Protein AF-A0A9N9FZB1-F1 (afdb_monomer)

Structure (mmCIF, N/CA/C/O backbone):
data_AF-A0A9N9FZB1-F1
#
_entry.id   AF-A0A9N9FZB1-F1
#
loop_
_atom_site.group_PDB
_atom_site.id
_atom_site.type_symbol
_atom_site.label_atom_id
_atom_site.label_alt_id
_atom_site.label_comp_id
_atom_site.label_asym_id
_atom_site.label_entity_id
_atom_site.label_seq_id
_atom_site.pdbx_PDB_ins_code
_atom_site.Cartn_x
_atom_site.Cartn_y
_atom_site.Cartn_z
_atom_site.occupancy
_atom_site.B_iso_or_equiv
_atom_site.auth_seq_id
_atom_site.auth_comp_id
_atom_site.auth_asym_id
_atom_site.auth_atom_id
_atom_site.pdbx_PDB_model_num
ATOM 1 N N . MET A 1 1 ? 37.877 10.987 -3.395 1.00 32.28 1 MET A N 1
ATOM 2 C CA . MET A 1 1 ? 37.506 11.600 -2.101 1.00 32.28 1 MET A CA 1
ATOM 3 C C . MET A 1 1 ? 36.265 12.453 -2.316 1.00 32.28 1 MET A C 1
ATOM 5 O O . MET A 1 1 ? 36.362 13.413 -3.063 1.00 32.28 1 MET A O 1
ATOM 9 N N . ASN A 1 2 ? 35.117 12.013 -1.787 1.00 21.70 2 ASN A N 1
ATOM 10 C CA . ASN A 1 2 ? 33.911 12.788 -1.437 1.00 21.70 2 ASN A CA 1
ATOM 11 C C . ASN A 1 2 ? 32.789 11.787 -1.100 1.00 21.70 2 ASN A C 1
ATOM 13 O O . ASN A 1 2 ? 32.041 11.345 -1.967 1.00 21.70 2 ASN A O 1
ATOM 17 N N . LEU A 1 3 ? 32.728 11.385 0.176 1.00 25.75 3 LEU A N 1
ATOM 18 C CA . LEU A 1 3 ? 31.585 10.688 0.768 1.00 25.75 3 LEU A CA 1
ATOM 19 C C . LEU A 1 3 ? 30.484 11.723 1.036 1.00 25.75 3 LEU A C 1
ATOM 21 O O . LEU A 1 3 ? 30.535 12.431 2.039 1.00 25.75 3 LEU A O 1
ATOM 25 N N . ALA A 1 4 ? 29.491 11.814 0.155 1.00 25.33 4 ALA A N 1
ATOM 26 C CA . ALA A 1 4 ? 28.290 12.615 0.396 1.00 25.33 4 ALA A CA 1
ATOM 27 C C . ALA A 1 4 ? 27.086 12.072 -0.394 1.00 25.33 4 ALA A C 1
ATOM 29 O O . ALA A 1 4 ? 26.571 12.737 -1.282 1.00 25.33 4 ALA A O 1
ATOM 30 N N . CYS A 1 5 ? 26.649 10.843 -0.099 1.00 23.61 5 CYS A N 1
ATOM 31 C CA . CYS A 1 5 ? 25.289 10.374 -0.415 1.00 23.61 5 CYS A CA 1
ATOM 32 C C . CYS A 1 5 ? 25.000 9.031 0.276 1.00 23.61 5 CYS A C 1
ATOM 34 O O . CYS A 1 5 ? 24.971 7.983 -0.351 1.00 23.61 5 CYS A O 1
ATOM 36 N N . SER A 1 6 ? 24.866 9.044 1.603 1.00 24.34 6 SER A N 1
ATOM 37 C CA . SER A 1 6 ? 24.341 7.903 2.374 1.00 24.34 6 SER A CA 1
ATOM 38 C C . SER A 1 6 ? 23.985 8.353 3.795 1.00 24.34 6 SER A C 1
ATOM 40 O O . SER A 1 6 ? 24.555 7.879 4.777 1.00 24.34 6 SER A O 1
ATOM 42 N N . LYS A 1 7 ? 23.091 9.341 3.928 1.00 23.88 7 LYS A N 1
ATOM 43 C CA . LYS A 1 7 ? 22.635 9.834 5.243 1.00 23.88 7 LYS A CA 1
ATOM 44 C C . LYS A 1 7 ? 21.112 9.880 5.424 1.00 23.88 7 LYS A C 1
ATOM 46 O O . LYS A 1 7 ? 20.648 10.514 6.362 1.00 23.88 7 LYS A O 1
ATOM 51 N N . SER A 1 8 ? 20.335 9.149 4.619 1.00 27.19 8 SER A N 1
ATOM 52 C CA . SER A 1 8 ? 18.862 9.246 4.679 1.00 27.19 8 SER A CA 1
ATOM 53 C C . SER A 1 8 ? 18.099 7.940 4.928 1.00 27.19 8 SER A C 1
ATOM 55 O O . SER A 1 8 ? 16.879 7.964 4.874 1.00 27.19 8 SER A O 1
ATOM 57 N N . ILE A 1 9 ? 18.758 6.825 5.270 1.00 28.48 9 ILE A N 1
ATOM 58 C CA . ILE A 1 9 ? 18.050 5.556 5.574 1.00 28.48 9 ILE A CA 1
ATOM 59 C C . ILE A 1 9 ? 18.151 5.147 7.057 1.00 28.48 9 ILE A C 1
ATOM 61 O O . ILE A 1 9 ? 17.316 4.398 7.557 1.00 28.48 9 ILE A O 1
ATOM 65 N N . SER A 1 10 ? 19.070 5.721 7.839 1.00 25.45 10 SER A N 1
ATOM 66 C CA . SER A 1 10 ? 19.197 5.346 9.256 1.00 25.45 10 SER A CA 1
ATOM 67 C C . SER A 1 10 ? 18.158 5.981 10.183 1.00 25.45 10 SER A C 1
ATOM 69 O O . SER A 1 10 ? 17.950 5.450 11.260 1.00 25.45 10 SER A O 1
ATOM 71 N N . ILE A 1 11 ? 17.453 7.055 9.812 1.00 27.78 11 ILE A N 1
ATOM 72 C CA . ILE A 1 11 ? 16.552 7.741 10.763 1.00 27.78 11 ILE A CA 1
ATOM 73 C C . ILE A 1 11 ? 15.204 7.014 10.927 1.00 27.78 11 ILE A C 1
ATOM 75 O O . ILE A 1 11 ? 14.666 7.004 12.027 1.00 27.78 11 ILE A O 1
ATOM 79 N N . ILE A 1 12 ? 14.695 6.320 9.902 1.00 28.44 12 ILE A N 1
ATOM 80 C CA . ILE A 1 12 ? 13.412 5.587 9.988 1.00 28.44 12 ILE A CA 1
ATOM 81 C C . ILE A 1 12 ? 13.587 4.230 10.686 1.00 28.44 12 ILE A C 1
ATOM 83 O O . ILE A 1 12 ? 12.744 3.840 11.492 1.00 28.44 12 ILE A O 1
ATOM 87 N N . VAL A 1 13 ? 14.721 3.553 10.471 1.00 28.67 13 VAL A N 1
ATOM 88 C CA . VAL A 1 13 ? 15.068 2.323 11.206 1.00 28.67 13 VAL A CA 1
ATOM 89 C C . VAL A 1 13 ? 15.440 2.641 12.655 1.00 28.67 13 VAL A C 1
ATOM 91 O O . VAL A 1 13 ? 15.098 1.867 13.537 1.00 28.67 13 VAL A O 1
ATOM 94 N N . ILE A 1 14 ? 16.051 3.799 12.931 1.00 27.23 14 ILE A N 1
ATOM 95 C CA . ILE A 1 14 ? 16.310 4.255 14.303 1.00 27.23 14 ILE A CA 1
ATOM 96 C C . ILE A 1 14 ? 15.016 4.735 14.983 1.00 27.23 14 ILE A C 1
ATOM 98 O O . ILE A 1 14 ? 14.841 4.457 16.157 1.00 27.23 14 ILE A O 1
ATOM 102 N N . LEU A 1 15 ? 14.052 5.347 14.285 1.00 27.59 15 LEU A N 1
ATOM 103 C CA . LEU A 1 15 ? 12.742 5.672 14.876 1.00 27.59 15 LEU A CA 1
ATOM 104 C C . LEU A 1 15 ? 11.924 4.413 15.192 1.00 27.59 15 LEU A C 1
ATOM 106 O O . LEU A 1 15 ? 11.373 4.323 16.282 1.00 27.59 15 LEU A O 1
ATOM 110 N N . LEU A 1 16 ? 11.907 3.405 14.316 1.00 30.77 16 LEU A N 1
ATOM 111 C CA . LEU A 1 16 ? 11.259 2.122 14.614 1.00 30.77 16 LEU A CA 1
ATOM 112 C C . LEU A 1 16 ? 12.030 1.326 15.680 1.00 30.77 16 LEU A C 1
ATOM 114 O O . LEU A 1 16 ? 11.407 0.793 16.583 1.00 30.77 16 LEU A O 1
ATOM 118 N N . ALA A 1 17 ? 13.364 1.303 15.670 1.00 28.12 17 ALA A N 1
ATOM 119 C CA . ALA A 1 17 ? 14.162 0.591 16.675 1.00 28.12 17 ALA A CA 1
ATOM 120 C C . ALA A 1 17 ? 14.335 1.346 18.006 1.00 28.12 17 ALA A C 1
ATOM 122 O O . ALA A 1 17 ? 14.806 0.745 18.963 1.00 28.12 17 ALA A O 1
ATOM 123 N N . ILE A 1 18 ? 13.959 2.626 18.098 1.00 29.94 18 ILE A N 1
ATOM 124 C CA . ILE A 1 18 ? 13.867 3.374 19.363 1.00 29.94 18 ILE A CA 1
ATOM 125 C C . ILE A 1 18 ? 12.429 3.344 19.898 1.00 29.94 18 ILE A C 1
ATOM 127 O O . ILE A 1 18 ? 12.248 3.205 21.101 1.00 29.94 18 ILE A O 1
ATOM 131 N N . ILE A 1 19 ? 11.399 3.378 19.042 1.00 31.47 19 ILE A N 1
ATOM 132 C CA . ILE A 1 19 ? 9.991 3.293 19.478 1.00 31.47 19 ILE A CA 1
ATOM 133 C C . ILE A 1 19 ? 9.592 1.847 19.836 1.00 31.47 19 ILE A C 1
ATOM 135 O O . ILE A 1 19 ? 8.849 1.635 20.792 1.00 31.47 19 ILE A O 1
ATOM 139 N N . VAL A 1 20 ? 10.113 0.832 19.135 1.00 33.06 20 VAL A N 1
ATOM 140 C CA . VAL A 1 20 ? 9.758 -0.580 19.381 1.00 33.06 20 VAL A CA 1
ATOM 141 C C . VAL A 1 20 ? 10.288 -1.116 20.725 1.00 33.06 20 VAL A C 1
ATOM 143 O O . VAL A 1 20 ? 9.569 -1.891 21.347 1.00 33.06 20 VAL A O 1
ATOM 146 N N . PRO A 1 21 ? 11.448 -0.695 21.270 1.00 28.61 21 PRO A N 1
ATOM 147 C CA . PRO A 1 21 ? 11.829 -1.071 22.634 1.00 28.61 21 PRO A CA 1
ATOM 148 C C . PRO A 1 21 ? 11.270 -0.141 23.720 1.00 28.61 21 PRO A C 1
ATOM 150 O O . PRO A 1 21 ? 11.151 -0.579 24.858 1.00 28.61 21 PRO A O 1
ATOM 153 N N . LEU A 1 22 ? 10.905 1.113 23.406 1.00 27.92 22 LEU A N 1
ATOM 154 C CA . LEU A 1 22 ? 10.446 2.089 24.412 1.00 27.92 22 LEU A CA 1
ATOM 155 C C . LEU A 1 22 ? 8.936 2.074 24.692 1.00 27.92 22 LEU A C 1
ATOM 157 O O . LEU A 1 22 ? 8.471 2.846 25.521 1.00 27.92 22 LEU A O 1
ATOM 161 N N . SER A 1 23 ? 8.140 1.223 24.040 1.00 35.34 23 SER A N 1
ATOM 162 C CA . SER A 1 23 ? 6.683 1.195 24.284 1.00 35.34 23 SER A CA 1
ATOM 163 C C . SER A 1 23 ? 6.114 -0.177 24.636 1.00 35.34 23 SER A C 1
ATOM 165 O O . SER A 1 23 ? 4.951 -0.262 25.015 1.00 35.34 23 SER A O 1
ATOM 167 N N . TYR A 1 24 ? 6.911 -1.247 24.585 1.00 36.34 24 TYR A N 1
ATOM 168 C CA . TYR A 1 24 ? 6.429 -2.589 24.938 1.00 36.34 24 TYR A CA 1
ATOM 169 C C . TYR A 1 24 ? 6.580 -2.935 26.427 1.00 36.34 24 TYR A C 1
ATOM 171 O O . TYR A 1 24 ? 5.850 -3.795 26.911 1.00 36.34 24 TYR A O 1
ATOM 179 N N . SER A 1 25 ? 7.453 -2.251 27.176 1.00 33.56 25 SER A N 1
ATOM 180 C CA . SER A 1 25 ? 7.547 -2.410 28.639 1.00 33.56 25 SER A CA 1
ATOM 181 C C . SER A 1 25 ? 6.732 -1.380 29.433 1.00 33.56 25 SER A C 1
ATOM 183 O O . SER A 1 25 ? 6.501 -1.592 30.619 1.00 33.56 25 SER A O 1
ATOM 185 N N . GLU A 1 26 ? 6.280 -0.289 28.800 1.00 35.41 26 GLU A N 1
ATOM 186 C CA . GLU A 1 26 ? 5.540 0.805 29.460 1.00 35.41 26 GLU A CA 1
ATOM 187 C C . GLU A 1 26 ? 4.076 0.954 29.021 1.00 35.41 26 GLU A C 1
ATOM 189 O O . GLU A 1 26 ? 3.344 1.745 29.613 1.00 35.41 26 GLU A O 1
ATOM 194 N N . PHE A 1 27 ? 3.595 0.148 28.070 1.00 37.72 27 PHE A N 1
ATOM 195 C CA . PHE A 1 27 ? 2.165 -0.139 27.954 1.00 37.72 27 PHE A CA 1
ATOM 196 C C . PHE A 1 27 ? 1.864 -1.468 28.655 1.00 37.72 27 PHE A C 1
ATOM 198 O O . PHE A 1 27 ? 1.669 -2.482 27.980 1.00 37.72 27 PHE A O 1
ATOM 205 N N . PRO A 1 28 ? 1.755 -1.515 29.999 1.00 34.31 28 PRO A N 1
ATOM 206 C CA . PRO A 1 28 ? 0.905 -2.522 30.584 1.00 34.31 28 PRO A CA 1
ATOM 207 C C . PRO A 1 28 ? -0.499 -2.172 30.092 1.00 34.31 28 PRO A C 1
ATOM 209 O O . PRO A 1 28 ? -1.180 -1.297 30.632 1.00 34.31 28 PRO A O 1
ATOM 212 N N . LEU A 1 29 ? -0.926 -2.854 29.030 1.00 37.97 29 LEU A N 1
ATOM 213 C CA . LEU A 1 29 ? -2.308 -2.957 28.572 1.00 37.97 29 LEU A CA 1
ATOM 214 C C . LEU A 1 29 ? -3.111 -3.742 29.627 1.00 37.97 29 LEU A C 1
ATOM 216 O O . LEU A 1 29 ? -3.854 -4.659 29.319 1.00 37.97 29 LEU A O 1
ATOM 220 N N . ALA A 1 30 ? -2.952 -3.389 30.904 1.00 36.09 30 ALA A N 1
ATOM 221 C CA . ALA A 1 30 ? -3.785 -3.833 31.999 1.00 36.09 30 ALA A CA 1
ATOM 222 C C . ALA A 1 30 ? -5.094 -3.040 31.909 1.00 36.09 30 ALA A C 1
ATOM 224 O O . ALA A 1 30 ? -5.395 -2.184 32.744 1.00 36.09 30 ALA A O 1
ATOM 225 N N . ILE A 1 31 ? -5.848 -3.277 30.829 1.00 38.53 31 ILE A N 1
ATOM 226 C CA . ILE A 1 31 ? -7.293 -3.131 30.903 1.00 38.53 31 ILE A CA 1
ATOM 227 C C . ILE A 1 31 ? -7.711 -4.259 31.830 1.00 38.53 31 ILE A C 1
ATOM 229 O O . ILE A 1 31 ? -7.393 -5.417 31.565 1.00 38.53 31 ILE A O 1
ATOM 233 N N . PRO A 1 32 ? -8.325 -3.939 32.959 1.00 40.56 32 PRO A N 1
ATOM 234 C CA . PRO A 1 32 ? -8.479 -4.946 33.974 1.00 40.56 32 PRO A CA 1
ATOM 235 C C . PRO A 1 32 ? -9.512 -6.005 33.53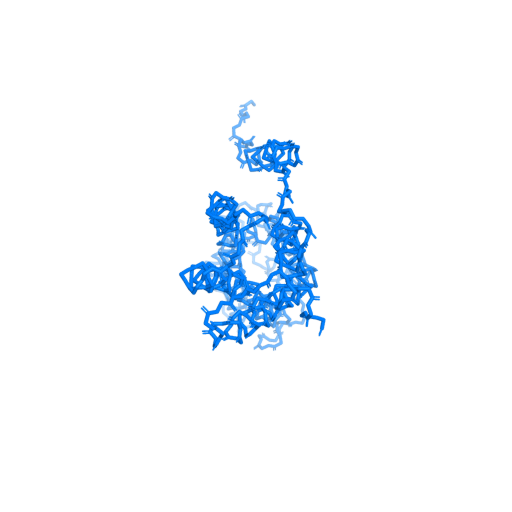8 1.00 40.56 32 PRO A C 1
ATOM 237 O O . PRO A 1 32 ? -10.595 -5.685 33.044 1.00 40.56 32 PRO A O 1
ATOM 240 N N . GLU A 1 33 ? -9.113 -7.274 33.657 1.00 45.69 33 GLU A N 1
ATOM 241 C CA . GLU A 1 33 ? -9.647 -8.442 32.930 1.00 45.69 33 GLU A CA 1
ATOM 242 C C . GLU A 1 33 ? -10.950 -9.041 33.506 1.00 45.69 33 GLU A C 1
ATOM 244 O O . GLU A 1 33 ? -11.429 -10.079 33.028 1.00 45.69 33 GLU A O 1
ATOM 249 N N . ASP A 1 34 ? -11.553 -8.401 34.510 1.00 45.66 34 ASP A N 1
ATOM 250 C CA . ASP A 1 34 ? -12.585 -9.017 35.361 1.00 45.66 34 ASP A CA 1
ATOM 251 C C . ASP A 1 34 ? -14.027 -8.925 34.810 1.00 45.66 34 ASP A C 1
ATOM 253 O O . ASP A 1 34 ? -14.985 -9.298 35.492 1.00 45.66 34 ASP A O 1
ATOM 257 N N . GLY A 1 35 ? -14.209 -8.469 33.562 1.00 49.34 35 GLY A N 1
ATOM 258 C CA . GLY A 1 35 ? -15.493 -8.505 32.849 1.00 49.34 35 GLY A CA 1
ATOM 259 C C . GLY A 1 35 ? -15.327 -8.816 31.353 1.00 49.34 35 GLY A C 1
ATOM 260 O O . GLY A 1 35 ? -14.418 -8.260 30.731 1.00 49.34 35 GLY A O 1
ATOM 261 N N . PRO A 1 36 ? -16.193 -9.654 30.744 1.00 54.00 36 PRO A N 1
ATOM 262 C CA . PRO A 1 36 ? -15.998 -10.159 29.379 1.00 54.00 36 PRO A CA 1
ATOM 263 C C . PRO A 1 36 ? -15.918 -9.040 28.329 1.00 54.00 36 PRO A C 1
ATOM 265 O O . PRO A 1 36 ? -15.008 -9.057 27.514 1.00 54.00 36 PRO A O 1
ATOM 268 N N . ILE A 1 37 ? -16.720 -7.968 28.435 1.00 56.78 37 ILE A N 1
ATOM 269 C CA . ILE A 1 37 ? -16.622 -6.818 27.506 1.00 56.78 37 ILE A CA 1
ATOM 270 C C . ILE A 1 37 ? -15.249 -6.129 27.553 1.00 56.78 37 ILE A C 1
ATOM 272 O O . ILE A 1 37 ? -14.729 -5.705 26.522 1.00 56.78 37 ILE A O 1
ATOM 276 N N . PHE A 1 38 ? -14.672 -5.953 28.744 1.00 59.44 38 PHE A N 1
ATOM 277 C CA . PHE A 1 38 ? -13.379 -5.278 28.883 1.00 59.44 38 PHE A CA 1
ATOM 278 C C . PHE A 1 38 ? -12.235 -6.173 28.408 1.00 59.44 38 PHE A C 1
ATOM 280 O O . PHE A 1 38 ? -11.298 -5.672 27.789 1.00 59.44 38 PHE A O 1
ATOM 287 N N . ARG A 1 39 ? -12.359 -7.489 28.618 1.00 62.16 39 ARG A N 1
ATOM 288 C CA . ARG A 1 39 ? -11.445 -8.502 28.083 1.00 62.16 39 ARG A CA 1
ATOM 289 C C . ARG A 1 39 ? -11.482 -8.546 26.556 1.00 62.16 39 ARG A C 1
ATOM 291 O O . ARG A 1 39 ? -10.431 -8.483 25.928 1.00 62.16 39 ARG A O 1
ATOM 298 N N . ASP A 1 40 ? -12.669 -8.559 25.959 1.00 62.69 40 ASP A N 1
ATOM 299 C CA . ASP A 1 40 ? -12.832 -8.561 24.503 1.00 62.69 40 ASP A CA 1
ATOM 300 C C . ASP A 1 40 ? -12.292 -7.274 23.884 1.00 62.69 40 ASP A C 1
ATOM 302 O O . ASP A 1 40 ? -11.576 -7.317 22.883 1.00 62.69 40 ASP A O 1
ATOM 306 N N . LEU A 1 41 ? -12.545 -6.124 24.516 1.00 64.69 41 LEU A N 1
ATOM 307 C CA . LEU A 1 41 ? -11.984 -4.845 24.088 1.00 64.69 41 LEU A CA 1
ATOM 308 C C . LEU A 1 41 ? -10.450 -4.836 24.168 1.00 64.69 41 LEU A C 1
ATOM 310 O O . LEU A 1 41 ? -9.795 -4.363 23.237 1.00 64.69 41 LEU A O 1
ATOM 314 N N . ALA A 1 42 ? -9.871 -5.366 25.247 1.00 64.94 42 ALA A N 1
ATOM 315 C CA . ALA A 1 42 ? -8.424 -5.473 25.414 1.00 64.94 42 ALA A CA 1
ATOM 316 C C . ALA A 1 42 ? -7.790 -6.391 24.369 1.00 64.94 42 ALA A C 1
ATOM 318 O O . ALA A 1 42 ? -6.815 -6.003 23.722 1.00 64.94 42 ALA A O 1
ATOM 319 N N . ASN A 1 43 ? -8.385 -7.562 24.145 1.00 66.25 43 ASN A N 1
ATOM 320 C CA . ASN A 1 43 ? -7.934 -8.535 23.157 1.00 66.25 43 ASN A CA 1
ATOM 321 C C . ASN A 1 43 ? -8.011 -7.962 21.738 1.00 66.25 43 ASN A C 1
ATOM 323 O O . ASN A 1 43 ? -6.997 -7.925 21.040 1.00 66.25 43 ASN A O 1
ATOM 327 N N . THR A 1 44 ? -9.171 -7.423 21.349 1.00 65.38 44 THR A N 1
ATOM 328 C CA . THR A 1 44 ? -9.403 -6.803 20.031 1.00 65.38 44 THR A CA 1
ATOM 329 C C . THR A 1 44 ? -8.398 -5.680 19.774 1.00 65.38 44 THR A C 1
ATOM 331 O O . THR A 1 44 ? -7.770 -5.606 18.716 1.00 65.38 44 THR A O 1
ATOM 334 N N . THR A 1 45 ? -8.187 -4.808 20.765 1.00 66.44 45 THR A N 1
ATOM 335 C CA . THR A 1 45 ? -7.280 -3.661 20.623 1.00 66.44 45 THR A CA 1
ATOM 336 C C . THR A 1 45 ? -5.813 -4.090 20.594 1.00 66.44 45 THR A C 1
ATOM 338 O O . THR A 1 45 ? -5.024 -3.523 19.840 1.00 66.44 45 THR A O 1
ATOM 341 N N . THR A 1 46 ? -5.443 -5.131 21.343 1.00 69.69 46 THR A N 1
ATOM 342 C CA . THR A 1 46 ? -4.095 -5.720 21.310 1.00 69.69 46 THR A CA 1
ATOM 343 C C . THR A 1 46 ? -3.802 -6.348 19.953 1.00 69.69 46 THR A C 1
ATOM 345 O O . THR A 1 46 ? -2.744 -6.098 19.375 1.00 69.69 46 THR A O 1
ATOM 348 N N . ILE A 1 47 ? -4.748 -7.118 19.404 1.00 69.25 47 ILE A N 1
ATOM 349 C CA . ILE A 1 47 ? -4.646 -7.674 18.049 1.00 69.25 47 ILE A CA 1
ATOM 350 C C . ILE A 1 47 ? -4.484 -6.536 17.041 1.00 69.25 47 ILE A C 1
ATOM 352 O O . ILE A 1 47 ? -3.579 -6.581 16.210 1.00 69.25 47 ILE A O 1
ATOM 356 N N . PHE A 1 48 ? -5.295 -5.482 17.152 1.00 68.50 48 PHE A N 1
ATOM 357 C CA . PHE A 1 48 ? -5.226 -4.332 16.258 1.00 68.50 48 PHE A CA 1
ATOM 358 C C . PHE A 1 48 ? -3.863 -3.625 16.296 1.00 68.50 48 PHE A C 1
ATOM 360 O O . PHE A 1 48 ? -3.255 -3.403 15.249 1.00 68.50 48 PHE A O 1
ATOM 367 N N . LEU A 1 49 ? -3.334 -3.340 17.490 1.00 68.94 49 LEU A N 1
ATOM 368 C CA . LEU A 1 49 ? -2.009 -2.735 17.667 1.00 68.94 49 LEU A CA 1
ATOM 369 C C . LEU A 1 49 ? -0.887 -3.644 17.155 1.00 68.94 49 LEU A C 1
ATOM 371 O O . LEU A 1 49 ? 0.054 -3.169 16.513 1.00 68.94 49 LEU A O 1
ATOM 375 N N . LYS A 1 50 ? -0.997 -4.957 17.381 1.00 70.75 50 LYS A N 1
ATOM 376 C CA . LYS A 1 50 ? -0.046 -5.935 16.850 1.00 70.75 50 LYS A CA 1
ATOM 377 C C . LYS A 1 50 ? -0.036 -5.906 15.329 1.00 70.75 50 LYS A C 1
ATOM 379 O O . LYS A 1 50 ? 1.041 -5.889 14.747 1.00 70.75 50 LYS A O 1
ATOM 384 N N . VAL A 1 51 ? -1.195 -5.845 14.674 1.00 68.06 51 VAL A N 1
ATOM 385 C CA . VAL A 1 51 ? -1.253 -5.701 13.213 1.00 68.06 51 VAL A CA 1
ATOM 386 C C . VAL A 1 51 ? -0.534 -4.426 12.793 1.00 68.06 51 VAL A C 1
ATOM 388 O O . VAL A 1 51 ? 0.420 -4.525 12.029 1.00 68.06 51 VAL A O 1
ATOM 391 N N . ILE A 1 52 ? -0.901 -3.261 13.348 1.00 67.81 52 ILE A N 1
ATOM 392 C CA . ILE A 1 52 ? -0.292 -1.971 12.974 1.00 67.81 52 ILE A CA 1
ATOM 393 C C . ILE A 1 52 ? 1.240 -2.005 13.087 1.00 67.81 52 ILE A C 1
ATOM 395 O O . ILE A 1 52 ? 1.930 -1.473 12.221 1.00 67.81 52 ILE A O 1
ATOM 399 N N . THR A 1 53 ? 1.772 -2.648 14.126 1.00 66.75 53 THR A N 1
ATOM 400 C CA . THR A 1 53 ? 3.216 -2.674 14.414 1.00 66.75 53 THR A CA 1
ATOM 401 C C . THR A 1 53 ? 3.990 -3.783 13.698 1.00 66.75 53 THR A C 1
ATOM 403 O O . THR A 1 53 ? 5.204 -3.666 13.554 1.00 66.75 53 THR A O 1
ATOM 406 N N . THR A 1 54 ? 3.326 -4.847 13.238 1.00 66.56 54 THR A N 1
ATOM 407 C CA . THR A 1 54 ? 3.976 -5.990 12.559 1.00 66.56 54 THR A CA 1
ATOM 408 C C . THR A 1 54 ? 3.915 -5.920 11.038 1.00 66.56 54 THR A C 1
ATOM 410 O O . THR A 1 54 ? 4.563 -6.718 10.359 1.00 66.56 54 THR A O 1
ATOM 413 N N . ILE A 1 55 ? 3.169 -4.965 10.480 1.00 66.88 55 ILE A N 1
ATOM 414 C CA . ILE A 1 55 ? 3.139 -4.737 9.039 1.00 66.88 55 ILE A CA 1
ATOM 415 C C . ILE A 1 55 ? 4.500 -4.225 8.575 1.00 66.88 55 ILE A C 1
ATOM 417 O O . ILE A 1 55 ? 4.878 -3.075 8.793 1.00 66.88 55 ILE A O 1
ATOM 421 N N . ASN A 1 56 ? 5.214 -5.100 7.878 1.00 68.00 56 ASN A N 1
ATOM 422 C CA . ASN A 1 56 ? 6.432 -4.763 7.169 1.00 68.00 56 ASN A CA 1
ATOM 423 C C . ASN A 1 56 ? 6.087 -4.533 5.694 1.00 68.00 56 ASN A C 1
ATOM 425 O O . ASN A 1 56 ? 6.004 -5.486 4.921 1.00 68.00 56 ASN A O 1
ATOM 429 N N . ILE A 1 57 ? 5.837 -3.279 5.312 1.00 72.88 57 ILE A N 1
ATOM 430 C CA . ILE A 1 57 ? 5.811 -2.892 3.898 1.00 72.88 57 ILE A CA 1
ATOM 431 C C . ILE A 1 57 ? 7.265 -2.667 3.473 1.00 72.88 57 ILE A C 1
ATOM 433 O O . ILE A 1 57 ? 7.912 -1.776 4.029 1.00 72.88 57 ILE A O 1
ATOM 437 N N . PRO A 1 58 ? 7.794 -3.441 2.508 1.00 79.38 58 PRO A N 1
ATOM 438 C CA . PRO A 1 58 ? 9.167 -3.269 2.060 1.00 79.38 58 PRO A CA 1
ATOM 439 C C . PRO A 1 58 ? 9.415 -1.833 1.566 1.00 79.38 58 PRO A C 1
ATOM 441 O O . PRO A 1 58 ? 8.637 -1.333 0.746 1.00 79.38 58 PRO A O 1
ATOM 444 N N . PRO A 1 59 ? 10.496 -1.159 2.007 1.00 78.75 59 PRO A N 1
ATOM 445 C CA . PRO A 1 59 ? 10.807 0.206 1.572 1.00 78.75 59 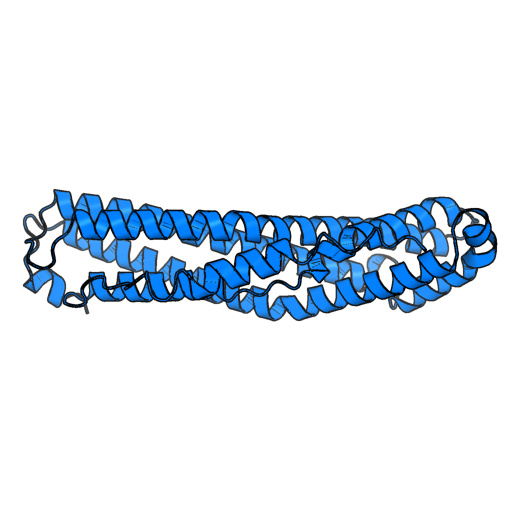PRO A CA 1
ATOM 446 C C . PRO A 1 59 ? 11.007 0.302 0.055 1.00 78.75 59 PRO A C 1
ATOM 448 O O . PRO A 1 59 ? 10.752 1.345 -0.537 1.00 78.75 59 PRO A O 1
ATOM 451 N N . GLN A 1 60 ? 11.345 -0.813 -0.599 1.00 84.31 60 GLN A N 1
ATOM 452 C CA . GLN A 1 60 ? 11.490 -0.917 -2.049 1.00 84.31 60 GLN A CA 1
ATOM 453 C C . GLN A 1 60 ? 10.221 -0.520 -2.818 1.00 84.31 60 GLN A C 1
ATOM 455 O O . GLN A 1 60 ? 10.341 -0.035 -3.938 1.00 84.31 60 GLN A O 1
ATOM 460 N N . ILE A 1 61 ? 9.029 -0.653 -2.219 1.00 84.31 61 ILE A N 1
ATOM 461 C CA . ILE A 1 61 ? 7.760 -0.193 -2.814 1.00 84.31 61 ILE A CA 1
ATOM 462 C C . ILE A 1 61 ? 7.761 1.337 -2.991 1.00 84.31 61 ILE A C 1
ATOM 464 O O . ILE A 1 61 ? 7.176 1.869 -3.933 1.00 84.31 61 ILE A O 1
ATOM 468 N N . ILE A 1 62 ? 8.440 2.058 -2.096 1.00 86.00 62 ILE A N 1
ATOM 469 C CA . ILE A 1 62 ? 8.579 3.520 -2.111 1.00 86.00 62 ILE A CA 1
ATOM 470 C C . ILE A 1 62 ? 9.814 3.935 -2.916 1.00 86.00 62 ILE A C 1
ATOM 472 O O . ILE A 1 62 ? 9.756 4.898 -3.688 1.00 86.00 62 ILE A O 1
ATOM 476 N N . ASP A 1 63 ? 10.914 3.206 -2.738 1.00 85.62 63 ASP A N 1
ATOM 477 C CA . ASP A 1 63 ? 12.220 3.536 -3.307 1.00 85.62 63 ASP A CA 1
ATOM 478 C C . ASP A 1 63 ? 12.301 3.276 -4.813 1.00 85.62 63 ASP A C 1
ATOM 480 O O . ASP A 1 63 ? 13.224 3.770 -5.437 1.00 85.62 63 ASP A O 1
ATOM 484 N N . GLN A 1 64 ? 11.366 2.527 -5.411 1.00 87.81 64 GLN A N 1
ATOM 485 C CA . GLN A 1 64 ? 11.342 2.285 -6.861 1.00 87.81 64 GLN A CA 1
ATOM 486 C C . GLN A 1 64 ? 10.726 3.428 -7.686 1.00 87.81 64 GLN A C 1
ATOM 488 O O . GLN A 1 64 ? 10.842 3.443 -8.913 1.00 87.81 64 GLN A O 1
ATOM 493 N N . ARG A 1 65 ? 10.037 4.377 -7.037 1.00 91.19 65 ARG A N 1
ATOM 494 C CA . ARG A 1 65 ? 9.309 5.458 -7.724 1.00 91.19 65 ARG A CA 1
ATOM 495 C C . ARG A 1 65 ? 10.220 6.361 -8.576 1.00 91.19 65 ARG A C 1
ATOM 497 O O . ARG A 1 65 ? 9.887 6.581 -9.743 1.00 91.19 65 ARG A O 1
ATOM 504 N N . PRO A 1 66 ? 11.341 6.909 -8.053 1.00 92.31 66 PRO A N 1
ATOM 505 C CA . PRO A 1 66 ? 12.217 7.752 -8.870 1.00 92.31 66 PRO A CA 1
ATOM 506 C C . PRO A 1 66 ? 12.815 7.016 -10.080 1.00 92.31 66 PRO A C 1
ATOM 508 O O . PRO A 1 66 ? 13.126 7.636 -11.094 1.00 92.31 66 PRO A O 1
ATOM 511 N N . GLU A 1 67 ? 12.977 5.703 -9.979 1.00 94.38 67 GLU A N 1
ATOM 512 C CA . GLU A 1 67 ? 13.640 4.823 -10.930 1.00 94.38 67 GLU A CA 1
ATOM 513 C C . GLU A 1 67 ? 12.710 4.580 -12.112 1.00 94.38 67 GLU A C 1
ATOM 515 O O . GLU A 1 67 ? 13.123 4.785 -13.252 1.00 94.38 67 GLU A O 1
ATOM 520 N N . GLY A 1 68 ? 11.448 4.232 -11.837 1.00 94.12 68 GLY A N 1
ATOM 521 C CA . GLY A 1 68 ? 10.408 4.110 -12.856 1.00 94.12 68 GLY A CA 1
ATOM 522 C C . GLY A 1 68 ? 10.237 5.408 -13.639 1.00 94.12 68 GLY A C 1
ATOM 523 O O . GLY A 1 68 ? 10.345 5.409 -14.863 1.00 94.12 68 GLY A O 1
ATOM 524 N N . LEU A 1 69 ? 10.087 6.537 -12.934 1.00 96.12 69 LEU A N 1
ATOM 525 C CA . LEU A 1 69 ? 9.958 7.861 -13.558 1.00 96.12 69 LEU A CA 1
ATOM 526 C C . LEU A 1 69 ? 11.190 8.247 -14.387 1.00 96.12 69 LEU A C 1
ATOM 528 O O . LEU A 1 69 ? 11.070 8.845 -15.457 1.00 96.12 69 LEU A O 1
ATOM 532 N N . PHE A 1 70 ? 12.391 7.914 -13.910 1.00 96.12 70 PHE A N 1
ATOM 533 C CA . PHE A 1 70 ? 13.616 8.141 -14.667 1.00 96.12 70 PHE A CA 1
ATOM 534 C C . PHE A 1 70 ? 13.626 7.331 -15.967 1.00 96.12 70 PHE A C 1
ATOM 536 O O . PHE A 1 70 ? 13.924 7.888 -17.023 1.00 96.12 70 PHE A O 1
ATOM 543 N N . LEU A 1 71 ? 13.296 6.040 -15.908 1.00 95.56 71 LEU A N 1
ATOM 544 C CA . LEU A 1 71 ? 13.296 5.155 -17.073 1.00 95.56 71 LEU A CA 1
ATOM 545 C C . LEU A 1 71 ? 12.232 5.555 -18.098 1.00 95.56 71 LEU A C 1
ATOM 547 O O . LEU A 1 71 ? 12.545 5.611 -19.285 1.00 95.56 71 LEU A O 1
ATOM 551 N N . ALA A 1 72 ? 11.032 5.907 -17.639 1.00 95.19 72 ALA A N 1
ATOM 552 C CA . ALA A 1 72 ? 9.966 6.498 -18.445 1.00 95.19 72 ALA A CA 1
ATOM 553 C C . ALA A 1 72 ? 10.455 7.747 -19.202 1.00 95.19 72 ALA A C 1
ATOM 555 O O . ALA A 1 72 ? 10.417 7.800 -20.428 1.00 95.19 72 ALA A O 1
ATOM 556 N N . ASN A 1 73 ? 11.076 8.694 -18.495 1.00 94.56 73 ASN A N 1
ATOM 557 C CA . ASN A 1 73 ? 11.626 9.918 -19.089 1.00 94.56 73 ASN A CA 1
ATOM 558 C C . ASN A 1 73 ? 12.755 9.648 -20.103 1.00 94.56 73 ASN A C 1
ATOM 560 O O . ASN A 1 73 ? 12.853 10.324 -21.129 1.00 94.56 73 ASN A O 1
ATOM 564 N N . VAL A 1 74 ? 13.631 8.670 -19.839 1.00 92.81 74 VAL A N 1
ATOM 565 C CA . VAL A 1 74 ? 14.651 8.253 -20.818 1.00 92.81 74 VAL A CA 1
ATOM 566 C C . VAL A 1 74 ? 13.978 7.668 -22.058 1.00 92.81 74 VAL A C 1
ATOM 568 O O . VAL A 1 74 ? 14.366 8.012 -23.176 1.00 92.81 74 VAL A O 1
ATOM 571 N N . ALA A 1 75 ? 12.977 6.807 -21.872 1.00 91.38 75 ALA A N 1
ATOM 572 C CA . ALA A 1 75 ? 12.247 6.186 -22.963 1.00 91.38 75 ALA A CA 1
ATOM 573 C C . ALA A 1 75 ? 11.523 7.235 -23.820 1.00 91.38 75 ALA A C 1
ATOM 575 O O . ALA A 1 75 ? 11.690 7.205 -25.034 1.00 91.38 75 ALA A O 1
ATOM 576 N N . ASP A 1 76 ? 10.841 8.209 -23.216 1.00 90.12 76 ASP A N 1
ATOM 577 C CA . ASP A 1 76 ? 10.202 9.323 -23.927 1.00 90.12 76 ASP A CA 1
ATOM 578 C C . ASP A 1 76 ? 11.214 10.126 -24.756 1.00 90.12 76 ASP A C 1
ATOM 580 O O . ASP A 1 76 ? 11.028 10.365 -25.948 1.00 90.12 76 ASP A O 1
ATOM 584 N N . LYS A 1 77 ? 12.337 10.525 -24.151 1.00 87.94 77 LYS A N 1
ATOM 585 C CA . LYS A 1 77 ? 13.312 11.409 -24.812 1.00 87.94 77 LYS A CA 1
ATOM 586 C C . LYS A 1 77 ? 14.095 10.742 -25.930 1.00 87.94 77 LYS A C 1
ATOM 588 O O . LYS A 1 77 ? 14.524 11.417 -26.866 1.00 87.94 77 LYS A O 1
ATOM 593 N N . VAL A 1 78 ? 14.351 9.444 -25.807 1.00 84.94 78 VAL A N 1
ATOM 594 C CA . VAL A 1 78 ? 15.258 8.712 -26.702 1.00 84.94 78 VAL A CA 1
ATOM 595 C C . VAL A 1 78 ? 14.491 7.802 -27.668 1.00 84.94 78 VAL A C 1
ATOM 597 O O . VAL A 1 78 ? 14.967 7.549 -28.775 1.00 84.94 78 VAL A O 1
ATOM 600 N N . GLY A 1 79 ? 13.291 7.356 -27.294 1.00 71.31 79 GLY A N 1
ATOM 601 C CA . GLY A 1 79 ? 12.473 6.371 -28.009 1.00 71.31 79 GLY A CA 1
ATOM 602 C C . GLY A 1 79 ? 11.854 6.842 -29.323 1.00 71.31 79 GLY A C 1
ATOM 603 O O . GLY A 1 79 ? 11.243 6.049 -30.038 1.00 71.31 79 GLY A O 1
ATOM 604 N N . HIS A 1 80 ? 12.036 8.111 -29.699 1.00 60.34 80 HIS A N 1
ATOM 605 C CA . HIS A 1 80 ? 11.468 8.720 -30.906 1.00 60.34 80 HIS A CA 1
ATOM 606 C C . HIS A 1 80 ? 12.160 8.314 -32.224 1.00 60.34 80 HIS A C 1
ATOM 608 O O . HIS A 1 80 ? 12.424 9.149 -33.090 1.00 60.34 80 HIS A O 1
ATOM 614 N N . LYS A 1 81 ? 12.409 7.019 -32.4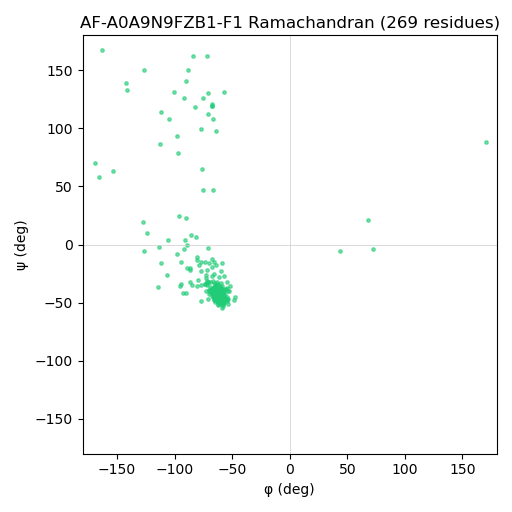37 1.00 55.31 81 LYS A N 1
ATOM 615 C CA . LYS A 1 81 ? 12.785 6.479 -33.753 1.00 55.31 81 LYS A CA 1
ATOM 616 C C . LYS A 1 81 ? 11.678 5.572 -34.283 1.00 55.31 81 LYS A C 1
ATOM 618 O O . LYS A 1 81 ? 11.692 4.377 -34.025 1.00 55.31 81 LYS A O 1
ATOM 623 N N . SER A 1 82 ? 10.711 6.209 -34.957 1.00 53.44 82 SER A N 1
ATOM 624 C CA . SER A 1 82 ? 9.822 5.744 -36.053 1.00 53.44 82 SER A CA 1
ATOM 625 C C . SER A 1 82 ? 9.132 4.363 -36.029 1.00 53.44 82 SER A C 1
ATOM 627 O O . SER A 1 82 ? 8.291 4.126 -36.893 1.00 53.44 82 SER A O 1
ATOM 629 N N . GLN A 1 83 ? 9.390 3.474 -35.072 1.00 67.62 83 GLN A N 1
ATOM 630 C CA . GLN A 1 83 ? 8.814 2.130 -35.004 1.00 67.62 83 GLN A CA 1
ATOM 631 C C . GLN A 1 83 ? 7.662 2.089 -33.995 1.00 67.62 83 GLN A C 1
ATOM 633 O O . GLN A 1 83 ? 7.787 2.571 -32.869 1.00 67.62 83 GLN A O 1
ATOM 638 N N . MET A 1 84 ? 6.526 1.520 -34.410 1.00 69.19 84 MET A N 1
ATOM 639 C CA . MET A 1 84 ? 5.319 1.405 -33.581 1.00 69.19 84 MET A CA 1
ATOM 640 C C . MET A 1 84 ? 5.583 0.628 -32.279 1.00 69.19 84 MET A C 1
ATOM 642 O O . MET A 1 84 ? 5.069 1.002 -31.230 1.00 69.19 84 MET A O 1
ATOM 646 N N . GLU A 1 85 ? 6.443 -0.391 -32.329 1.00 72.12 85 GLU A N 1
ATOM 647 C CA . GLU A 1 85 ? 6.847 -1.204 -31.171 1.00 72.12 85 GLU A CA 1
ATOM 648 C C . GLU A 1 85 ? 7.541 -0.371 -30.079 1.00 72.12 85 GLU A C 1
ATOM 650 O O . GLU A 1 85 ? 7.221 -0.501 -28.899 1.00 72.12 85 GLU A O 1
ATOM 655 N N . ASN A 1 86 ? 8.406 0.576 -30.462 1.00 81.81 86 ASN A N 1
ATOM 656 C CA . ASN A 1 86 ? 9.072 1.469 -29.508 1.00 81.81 86 ASN A CA 1
ATOM 657 C C . ASN A 1 86 ? 8.069 2.379 -28.792 1.00 81.81 86 ASN A C 1
ATOM 659 O O . ASN A 1 86 ? 8.214 2.634 -27.600 1.00 81.81 86 ASN A O 1
ATOM 663 N N . LYS A 1 87 ? 7.015 2.830 -29.488 1.00 85.69 87 LYS A N 1
ATOM 664 C CA . LYS A 1 87 ? 5.952 3.636 -28.866 1.00 85.69 87 LYS A CA 1
ATOM 665 C C . LYS A 1 87 ? 5.176 2.846 -27.812 1.00 85.69 87 LYS A C 1
ATOM 667 O O . LYS A 1 87 ? 4.832 3.418 -26.783 1.00 85.69 87 LYS A O 1
ATOM 672 N N . MET A 1 88 ? 4.931 1.555 -28.043 1.00 90.06 88 MET A N 1
ATOM 673 C CA . MET A 1 88 ? 4.246 0.702 -27.065 1.00 90.06 88 MET A CA 1
ATOM 674 C C . MET A 1 88 ? 5.077 0.511 -25.797 1.00 90.06 88 MET A C 1
ATOM 676 O O . MET A 1 88 ? 4.535 0.612 -24.701 1.00 90.06 88 MET A O 1
ATOM 680 N N . ILE A 1 89 ? 6.392 0.308 -25.927 1.00 91.62 89 ILE A N 1
ATOM 681 C CA . ILE A 1 89 ? 7.283 0.161 -24.765 1.00 91.62 89 ILE A CA 1
ATOM 682 C C . ILE A 1 89 ? 7.405 1.470 -23.981 1.00 91.62 89 ILE A C 1
ATOM 684 O O . ILE A 1 89 ? 7.410 1.450 -22.751 1.00 91.62 89 ILE A O 1
ATOM 688 N N . VAL A 1 90 ? 7.453 2.610 -24.673 1.00 92.88 90 VAL A N 1
ATOM 689 C CA . VAL A 1 90 ? 7.420 3.934 -24.035 1.00 92.88 90 VAL A CA 1
ATOM 690 C C . VAL A 1 90 ? 6.124 4.122 -23.240 1.00 92.88 90 VAL A C 1
ATOM 692 O O . VAL A 1 90 ? 6.179 4.451 -22.058 1.00 92.88 90 VAL A O 1
ATOM 695 N N . GLN A 1 91 ? 4.967 3.840 -23.848 1.00 93.50 91 GLN A N 1
ATOM 696 C CA . GLN A 1 91 ? 3.674 3.953 -23.170 1.00 93.50 91 GLN A CA 1
ATOM 697 C C . GLN A 1 91 ? 3.573 3.009 -21.963 1.00 93.50 91 GLN A C 1
ATOM 699 O O . GLN A 1 91 ? 3.183 3.441 -20.883 1.00 93.50 91 GLN A O 1
ATOM 704 N N . TYR A 1 92 ? 3.988 1.749 -22.119 1.00 95.50 92 TYR A N 1
ATOM 705 C CA . TYR A 1 92 ? 4.063 0.784 -21.022 1.00 95.50 92 TYR A CA 1
ATOM 706 C C . TYR A 1 92 ? 4.907 1.304 -19.855 1.00 95.50 92 TYR A C 1
ATOM 708 O O . TYR A 1 92 ? 4.484 1.219 -18.705 1.00 95.50 92 TYR A O 1
ATOM 716 N N . LEU A 1 93 ? 6.095 1.854 -20.134 1.00 95.38 93 LEU A N 1
ATOM 717 C CA . LEU A 1 93 ? 6.980 2.383 -19.098 1.00 95.38 93 LEU A CA 1
ATOM 718 C C . LEU A 1 93 ? 6.371 3.591 -18.388 1.00 95.38 93 LEU A C 1
ATOM 720 O O . LEU A 1 93 ? 6.516 3.692 -17.174 1.00 95.38 93 LEU A O 1
ATOM 724 N N . ASN A 1 94 ? 5.682 4.470 -19.117 1.00 95.62 94 ASN A N 1
ATOM 725 C CA . ASN A 1 94 ? 4.982 5.616 -18.538 1.00 95.62 94 ASN A CA 1
ATOM 726 C C . ASN A 1 94 ? 3.861 5.169 -17.594 1.00 95.62 94 ASN A C 1
ATOM 728 O O . ASN A 1 94 ? 3.809 5.615 -16.447 1.00 95.62 94 ASN A O 1
ATOM 732 N N . ASP A 1 95 ? 3.014 4.242 -18.038 1.00 96.50 95 ASP A N 1
ATOM 733 C CA . ASP A 1 95 ? 1.889 3.758 -17.236 1.00 96.50 95 ASP A CA 1
ATOM 734 C C . ASP A 1 95 ? 2.371 2.948 -16.022 1.00 96.50 95 ASP A C 1
ATOM 736 O O . ASP A 1 95 ? 1.847 3.102 -14.917 1.00 96.50 95 ASP A O 1
ATOM 740 N N . LEU A 1 96 ? 3.421 2.133 -16.184 1.00 96.31 96 LEU A N 1
ATOM 741 C CA . LEU A 1 96 ? 4.017 1.386 -15.077 1.00 96.31 96 LEU A CA 1
ATOM 742 C C . LEU A 1 96 ? 4.705 2.323 -14.072 1.00 96.31 96 LEU A C 1
ATOM 744 O O . LEU A 1 96 ? 4.578 2.134 -12.861 1.00 96.31 96 LEU A O 1
ATOM 748 N N . ALA A 1 97 ? 5.413 3.352 -14.544 1.00 96.50 97 ALA A N 1
ATOM 749 C CA . ALA A 1 97 ? 6.032 4.357 -13.682 1.00 96.50 97 ALA A CA 1
ATOM 750 C C . ALA A 1 97 ? 4.986 5.155 -12.888 1.00 96.50 97 ALA A C 1
ATOM 752 O O . ALA A 1 97 ? 5.166 5.386 -11.693 1.00 96.50 97 ALA A O 1
ATOM 753 N N . GLU A 1 98 ? 3.872 5.532 -13.515 1.00 96.81 98 GLU A N 1
ATOM 754 C CA . GLU A 1 98 ? 2.774 6.207 -12.820 1.00 96.81 98 GLU A CA 1
ATOM 755 C C . GLU A 1 98 ? 2.108 5.277 -11.797 1.00 96.81 98 GLU A C 1
ATOM 757 O O . GLU A 1 98 ? 1.904 5.662 -10.644 1.00 96.81 98 GLU A O 1
ATOM 762 N N . SER A 1 99 ? 1.829 4.024 -12.167 1.00 96.12 99 SER A N 1
ATOM 763 C CA . SER A 1 99 ? 1.216 3.059 -11.251 1.00 96.12 99 SER A CA 1
ATOM 764 C C . SER A 1 99 ? 2.103 2.779 -10.036 1.00 96.12 99 SER A C 1
ATOM 766 O O . SER A 1 99 ? 1.642 2.901 -8.901 1.00 96.12 99 SER A O 1
ATOM 768 N N . THR A 1 100 ? 3.393 2.501 -10.253 1.00 95.44 100 THR A N 1
ATOM 769 C CA . THR A 1 100 ? 4.380 2.300 -9.172 1.00 95.44 100 THR 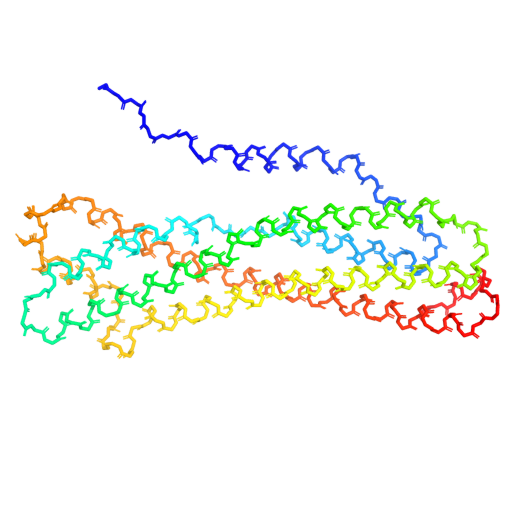A CA 1
ATOM 770 C C . THR A 1 100 ? 4.494 3.535 -8.274 1.00 95.44 100 THR A C 1
ATOM 772 O O . THR A 1 100 ? 4.573 3.415 -7.046 1.00 95.44 100 THR A O 1
ATOM 775 N N . TYR A 1 101 ? 4.422 4.742 -8.849 1.00 95.62 101 TYR A N 1
ATOM 776 C CA . TYR A 1 101 ? 4.368 5.990 -8.090 1.00 95.62 101 TYR A CA 1
ATOM 777 C C . TYR A 1 101 ? 3.145 6.057 -7.165 1.00 95.62 101 TYR A C 1
ATOM 779 O O . TYR A 1 101 ? 3.286 6.361 -5.971 1.00 95.62 101 TYR A O 1
ATOM 787 N N . GLN A 1 102 ? 1.956 5.738 -7.681 1.00 94.81 102 GLN A N 1
ATOM 788 C CA . GLN A 1 102 ? 0.718 5.744 -6.900 1.00 94.81 102 GLN A CA 1
ATOM 789 C C . GLN A 1 102 ? 0.704 4.662 -5.814 1.00 94.81 102 GLN A C 1
ATOM 791 O O . GLN A 1 102 ? 0.304 4.952 -4.678 1.00 94.81 102 GLN A O 1
ATOM 796 N N . THR A 1 103 ? 1.181 3.451 -6.112 1.00 94.38 103 THR A N 1
ATOM 797 C CA . THR A 1 103 ? 1.338 2.370 -5.127 1.00 94.38 103 THR A CA 1
ATOM 798 C C . THR A 1 103 ? 2.260 2.808 -3.994 1.00 94.38 103 THR A C 1
ATOM 800 O O . THR A 1 103 ? 1.865 2.776 -2.824 1.00 94.38 103 THR A O 1
ATOM 803 N N . GLY A 1 104 ? 3.450 3.322 -4.324 1.00 92.81 104 GLY A N 1
ATOM 804 C CA . GLY A 1 104 ? 4.406 3.812 -3.334 1.00 92.81 104 GLY A CA 1
ATOM 805 C C . GLY A 1 104 ? 3.857 4.967 -2.491 1.00 92.81 104 GLY A C 1
ATOM 806 O O . GLY A 1 104 ? 4.065 4.997 -1.281 1.00 92.81 104 GLY A O 1
ATOM 807 N N . LYS A 1 105 ? 3.073 5.881 -3.077 1.00 92.69 105 LYS A N 1
ATOM 808 C CA . LYS A 1 105 ? 2.410 6.970 -2.337 1.00 92.69 105 LYS A CA 1
ATOM 809 C C . LYS A 1 105 ? 1.363 6.457 -1.341 1.00 92.69 105 LYS A C 1
ATOM 811 O O . LYS A 1 105 ? 1.253 6.981 -0.232 1.00 92.69 105 LYS A O 1
ATOM 816 N N . LYS A 1 106 ? 0.584 5.438 -1.715 1.00 92.25 106 LYS A N 1
ATOM 817 C CA . LYS A 1 106 ? -0.392 4.802 -0.812 1.00 92.25 106 LYS A CA 1
ATOM 818 C C . LYS A 1 106 ? 0.310 4.056 0.325 1.00 92.25 106 LYS A C 1
ATOM 820 O O . LYS A 1 106 ? -0.111 4.183 1.473 1.00 92.25 106 LYS A O 1
ATOM 825 N N . ALA A 1 107 ? 1.398 3.349 0.022 1.00 89.19 107 ALA A N 1
ATOM 826 C CA . ALA A 1 107 ? 2.245 2.693 1.014 1.00 89.19 107 ALA A CA 1
ATOM 827 C C . ALA A 1 107 ? 2.857 3.701 2.007 1.00 89.19 107 ALA A C 1
ATOM 829 O O . ALA A 1 107 ? 2.742 3.532 3.217 1.00 89.19 107 ALA A O 1
ATOM 830 N N . GLU A 1 108 ? 3.421 4.803 1.510 1.00 87.25 108 GLU A N 1
ATOM 831 C CA . GLU A 1 108 ? 3.967 5.900 2.322 1.00 87.25 108 GLU A CA 1
ATOM 832 C C . GLU A 1 108 ? 2.911 6.518 3.259 1.00 87.25 108 GLU A C 1
ATOM 834 O O . GLU A 1 108 ? 3.158 6.758 4.446 1.00 87.25 108 GLU A O 1
ATOM 839 N N . LYS A 1 109 ? 1.685 6.710 2.757 1.00 85.81 109 LYS A N 1
ATOM 840 C CA . LYS A 1 109 ? 0.559 7.211 3.554 1.00 85.81 109 LYS A CA 1
ATOM 841 C C . LYS A 1 109 ? 0.194 6.273 4.712 1.00 85.81 109 LYS A C 1
ATOM 843 O O . LYS A 1 109 ? -0.173 6.756 5.782 1.00 85.81 109 LYS A O 1
ATOM 848 N N . LEU A 1 110 ? 0.324 4.957 4.548 1.00 83.25 110 LEU A N 1
ATOM 849 C CA . LEU A 1 110 ? 0.059 4.016 5.637 1.00 83.25 110 LEU A CA 1
ATOM 850 C C . LEU A 1 110 ? 1.015 4.227 6.818 1.00 83.25 110 LEU A C 1
ATOM 852 O O . LEU A 1 110 ? 0.564 4.209 7.961 1.00 83.25 110 LEU A O 1
ATOM 856 N N . PHE A 1 111 ? 2.303 4.474 6.564 1.00 75.56 111 PHE A N 1
ATOM 857 C CA . PHE A 1 111 ? 3.283 4.702 7.632 1.00 75.56 111 PHE A CA 1
ATOM 858 C C . PHE A 1 111 ? 2.962 5.952 8.459 1.00 75.56 111 PHE A C 1
ATOM 860 O O . PHE A 1 111 ? 3.009 5.918 9.691 1.00 75.56 111 PHE A O 1
ATOM 867 N N . SER A 1 112 ? 2.576 7.046 7.795 1.00 75.69 112 SER A N 1
ATOM 868 C CA . SER A 1 112 ? 2.172 8.275 8.493 1.00 75.69 112 SER A CA 1
ATOM 869 C C . SER A 1 112 ? 0.891 8.079 9.311 1.00 75.69 112 SER A C 1
ATOM 871 O O . SER A 1 112 ? 0.837 8.483 10.472 1.00 75.69 112 SER A O 1
ATOM 873 N N . ILE A 1 113 ? -0.108 7.381 8.762 1.00 76.19 113 ILE A N 1
ATOM 874 C CA . ILE A 1 113 ? -1.363 7.083 9.467 1.00 76.19 113 ILE A CA 1
ATOM 875 C C . ILE A 1 113 ? -1.155 6.102 10.628 1.00 76.19 113 ILE A C 1
ATOM 877 O O . ILE A 1 113 ? -1.766 6.281 11.678 1.00 76.19 113 ILE A O 1
ATOM 881 N N . GLY A 1 114 ? -0.291 5.093 10.486 1.00 72.94 114 GLY A N 1
ATOM 882 C CA . GLY A 1 114 ? -0.074 4.063 11.507 1.00 72.94 114 GLY A CA 1
ATOM 883 C C . GLY A 1 114 ? 0.355 4.648 12.854 1.00 72.94 114 GLY A C 1
ATOM 884 O O . GLY A 1 114 ? -0.266 4.365 13.878 1.00 72.94 114 GLY A O 1
ATOM 885 N N . SER A 1 115 ? 1.351 5.539 12.846 1.00 73.44 115 SER A N 1
ATOM 886 C CA . SER A 1 115 ? 1.805 6.242 14.059 1.00 73.44 115 SER A CA 1
ATOM 887 C C . SER A 1 115 ? 0.701 7.091 14.706 1.00 73.44 115 SER A C 1
ATOM 889 O O . SER A 1 115 ? 0.494 7.050 15.920 1.00 73.44 115 SER A O 1
ATOM 891 N N . TYR A 1 116 ? -0.066 7.817 13.892 1.00 79.50 116 TYR A N 1
ATOM 892 C CA . TYR A 1 116 ? -1.188 8.630 14.352 1.00 79.50 116 TYR A CA 1
ATOM 893 C C . TYR A 1 116 ? -2.311 7.779 14.965 1.00 79.50 116 TYR A C 1
ATOM 895 O O . TYR A 1 116 ? -2.864 8.136 16.008 1.00 79.50 116 TYR A O 1
ATOM 903 N N . LEU A 1 117 ? -2.633 6.638 14.351 1.00 77.25 117 LEU A N 1
ATOM 904 C CA . LEU A 1 117 ? -3.653 5.718 14.845 1.00 77.25 117 LEU A CA 1
ATOM 905 C C . LEU A 1 117 ? -3.253 5.075 16.169 1.00 77.25 117 LEU A C 1
ATOM 907 O O . LEU A 1 117 ? -4.088 5.048 17.068 1.00 77.25 117 LEU A O 1
ATOM 911 N N . ILE A 1 118 ? -1.997 4.639 16.326 1.00 75.50 118 ILE A N 1
ATOM 912 C CA . ILE A 1 118 ? -1.490 4.105 17.602 1.00 75.50 118 ILE A CA 1
ATOM 913 C C . ILE A 1 118 ? -1.724 5.116 18.730 1.00 75.50 118 ILE A C 1
ATOM 915 O O . ILE A 1 118 ? -2.314 4.769 19.753 1.00 75.50 118 ILE A O 1
ATOM 919 N N . ASN A 1 119 ? -1.358 6.383 18.517 1.00 79.56 119 ASN A N 1
ATOM 920 C CA . ASN A 1 119 ? -1.558 7.435 19.515 1.00 79.56 119 ASN A CA 1
ATOM 921 C C . ASN A 1 119 ? -3.038 7.650 19.847 1.00 79.56 119 ASN A C 1
ATOM 923 O O . ASN A 1 119 ? -3.407 7.794 21.013 1.00 79.56 119 ASN A O 1
ATOM 927 N N . ARG A 1 120 ? -3.917 7.657 18.838 1.00 82.06 120 ARG A N 1
ATOM 928 C CA . ARG A 1 120 ? -5.358 7.808 19.076 1.00 82.06 120 ARG A CA 1
ATOM 929 C C . ARG A 1 120 ? -5.938 6.627 19.838 1.00 82.06 120 ARG A C 1
ATOM 931 O O . ARG A 1 120 ? -6.714 6.855 20.757 1.00 82.06 120 ARG A O 1
ATOM 938 N N . ILE A 1 121 ? -5.567 5.401 19.481 1.00 76.44 121 ILE A N 1
ATOM 939 C CA . ILE A 1 121 ? -6.002 4.191 20.183 1.00 76.44 121 ILE A CA 1
ATOM 940 C C . ILE A 1 121 ? -5.553 4.264 21.644 1.00 76.44 121 ILE A C 1
ATOM 942 O O . ILE A 1 121 ? -6.383 4.120 22.538 1.00 76.44 121 ILE A O 1
ATOM 946 N N . GLY A 1 122 ? -4.277 4.582 21.885 1.00 73.50 122 GLY A N 1
ATOM 947 C CA . GLY A 1 122 ? -3.726 4.760 23.229 1.00 73.50 122 GLY A CA 1
ATOM 948 C C . GLY A 1 122 ? -4.509 5.786 24.051 1.00 73.50 122 GLY A C 1
ATOM 949 O O . GLY A 1 122 ? -4.942 5.484 25.159 1.00 73.50 122 GLY A O 1
ATOM 950 N N . ASN A 1 123 ? -4.797 6.960 23.481 1.00 81.50 123 ASN A N 1
ATOM 951 C CA . ASN A 1 123 ? -5.578 8.004 24.154 1.00 81.50 123 ASN A CA 1
ATOM 952 C C . ASN A 1 123 ? -7.003 7.556 24.515 1.00 81.50 123 ASN A C 1
ATOM 954 O O . ASN A 1 123 ? -7.524 7.920 25.574 1.00 81.50 123 ASN A O 1
ATOM 958 N N . GLU A 1 124 ? -7.656 6.785 23.643 1.00 79.69 124 GLU A N 1
ATOM 959 C CA . GLU A 1 124 ? -8.997 6.260 23.908 1.00 79.69 124 GLU A CA 1
ATOM 960 C C . GLU A 1 124 ? -8.974 5.177 25.003 1.00 79.69 124 GLU A C 1
ATOM 962 O O . GLU A 1 124 ? -9.844 5.197 25.876 1.00 79.69 124 GLU A O 1
ATOM 967 N N . ILE A 1 125 ? -7.959 4.300 25.024 1.00 74.25 125 ILE A N 1
ATOM 968 C CA . ILE A 1 125 ? -7.749 3.315 26.104 1.00 74.25 125 ILE A CA 1
ATOM 969 C C . ILE A 1 125 ? -7.520 4.027 27.441 1.00 74.25 125 ILE A C 1
ATOM 971 O O . ILE A 1 125 ? -8.204 3.721 28.418 1.00 74.25 125 ILE A O 1
ATOM 975 N N . THR A 1 126 ? -6.604 5.000 27.489 1.00 73.88 126 THR A N 1
ATOM 976 C CA . THR A 1 126 ? -6.313 5.779 28.703 1.00 73.88 126 THR A CA 1
ATOM 977 C C . THR A 1 126 ? -7.570 6.476 29.212 1.00 73.88 126 THR A C 1
ATOM 979 O O . THR A 1 126 ? -7.920 6.335 30.381 1.00 73.88 126 THR A O 1
ATOM 982 N N . SER A 1 127 ? -8.335 7.111 28.315 1.00 78.50 127 SER A N 1
ATOM 983 C CA . SER A 1 127 ? -9.611 7.747 28.670 1.00 78.50 127 SER A CA 1
ATOM 984 C C . SER A 1 127 ? -10.608 6.761 29.288 1.00 78.50 127 SER A C 1
ATOM 986 O O . SER A 1 127 ? -11.334 7.115 30.217 1.00 78.50 127 SER A O 1
ATOM 988 N N . ILE A 1 128 ? -10.691 5.534 28.758 1.00 73.62 128 ILE A N 1
ATOM 989 C CA . ILE A 1 128 ? -11.559 4.485 29.307 1.00 73.62 128 ILE A CA 1
ATOM 990 C C . ILE A 1 128 ? -11.093 4.087 30.705 1.00 73.62 128 ILE A C 1
ATOM 992 O O . ILE A 1 128 ? -11.918 4.063 31.614 1.00 73.62 128 ILE A O 1
ATOM 996 N N . ARG A 1 129 ? -9.793 3.834 30.879 1.00 70.25 129 ARG A N 1
ATOM 997 C CA . ARG A 1 129 ? -9.196 3.419 32.154 1.00 70.25 129 ARG A CA 1
ATOM 998 C C . ARG A 1 129 ? -9.369 4.467 33.254 1.00 70.25 129 ARG A C 1
ATOM 1000 O O . ARG A 1 129 ? -9.634 4.111 34.394 1.00 70.25 129 ARG A O 1
ATOM 1007 N N . GLU A 1 130 ? -9.240 5.747 32.919 1.00 76.06 130 GLU A N 1
ATOM 1008 C CA . GLU A 1 130 ? -9.418 6.851 33.871 1.00 76.06 130 GLU A CA 1
ATOM 1009 C C . GLU A 1 130 ? -10.889 7.080 34.248 1.00 76.06 130 GLU A C 1
ATOM 1011 O O . GLU A 1 130 ? -11.185 7.543 35.347 1.00 76.06 130 GLU A O 1
ATOM 1016 N N . THR A 1 131 ? -11.824 6.763 33.345 1.00 73.75 131 THR A N 1
ATOM 1017 C CA . THR A 1 131 ? -13.257 7.044 33.544 1.00 73.75 131 THR A CA 1
ATOM 1018 C C . THR A 1 131 ? -14.021 5.863 34.144 1.00 73.75 131 THR A C 1
ATOM 1020 O O . THR A 1 131 ? -14.994 6.066 34.871 1.00 73.75 131 THR A O 1
ATOM 1023 N N . LEU A 1 132 ? -13.637 4.630 33.812 1.00 69.38 132 LEU A N 1
ATOM 1024 C CA . LEU A 1 132 ? -14.330 3.413 34.226 1.00 69.38 132 LEU A CA 1
ATOM 1025 C C . LEU A 1 132 ? -13.449 2.626 35.197 1.00 69.38 132 LEU A C 1
ATOM 1027 O O . LEU A 1 132 ? -12.405 2.106 34.813 1.00 69.38 132 LEU A O 1
ATOM 1031 N N . SER A 1 133 ? -13.895 2.514 36.450 1.00 62.75 133 SER A N 1
ATOM 1032 C CA . SER A 1 133 ? -13.294 1.596 37.422 1.00 62.75 133 SER A CA 1
ATOM 1033 C C . SER A 1 133 ? -13.948 0.213 37.327 1.00 62.75 133 SER A C 1
ATOM 1035 O O . SER A 1 133 ? -15.129 0.093 36.993 1.00 62.75 133 SER A O 1
ATOM 1037 N N . LEU A 1 134 ? -13.179 -0.829 37.640 1.00 53.81 134 LEU A N 1
ATOM 1038 C CA . LEU A 1 134 ? -13.623 -2.228 37.661 1.00 53.81 134 LEU A CA 1
ATOM 1039 C C . LEU A 1 134 ? -14.826 -2.497 38.554 1.00 53.81 134 LEU A C 1
ATOM 1041 O O . LEU A 1 134 ? -15.701 -3.294 38.222 1.00 53.81 134 LEU A O 1
ATOM 1045 N N . ASP A 1 135 ? -14.855 -1.826 39.697 1.00 56.03 135 ASP A N 1
ATOM 1046 C CA . ASP A 1 135 ? -15.846 -2.059 40.741 1.00 56.03 135 ASP A CA 1
ATOM 1047 C C . ASP A 1 135 ? -17.071 -1.157 40.562 1.00 56.03 135 ASP A C 1
ATOM 1049 O O . ASP A 1 135 ? -18.005 -1.153 41.369 1.00 56.03 135 ASP A O 1
ATOM 1053 N N . MET A 1 136 ? -17.085 -0.376 39.480 1.00 60.53 136 MET A N 1
ATOM 1054 C CA . MET A 1 136 ? -18.140 0.568 39.189 1.00 60.53 136 MET A CA 1
ATOM 1055 C C . MET A 1 136 ? -19.397 -0.149 38.688 1.00 60.53 136 MET A C 1
ATOM 1057 O O . MET A 1 136 ? -19.395 -0.837 37.668 1.00 60.53 136 MET A O 1
ATOM 1061 N N . THR A 1 137 ? -20.535 0.112 39.336 1.00 62.69 137 THR A N 1
ATOM 1062 C CA . THR A 1 137 ? -21.838 -0.174 38.717 1.00 62.69 137 THR A CA 1
ATOM 1063 C C . THR A 1 137 ? -22.024 0.769 37.529 1.00 62.69 137 THR A C 1
ATOM 1065 O O . THR A 1 137 ? -22.020 1.993 37.691 1.00 62.69 137 THR A O 1
ATOM 1068 N N . LEU A 1 138 ? -22.171 0.223 36.319 1.00 64.69 138 LEU A N 1
ATOM 1069 C CA . LEU A 1 138 ? -22.259 1.045 35.117 1.00 64.69 138 LEU A CA 1
ATOM 1070 C C . LEU A 1 138 ? -23.601 1.783 35.070 1.00 64.69 138 LEU A C 1
ATOM 1072 O O . LEU A 1 138 ? -24.671 1.201 34.879 1.00 64.69 138 LEU A O 1
ATOM 1076 N N . SER A 1 139 ? -23.531 3.106 35.212 1.00 68.94 139 SER A N 1
ATOM 1077 C CA . SER A 1 139 ? -24.665 3.983 34.947 1.00 68.94 139 SER A CA 1
ATOM 1078 C C . SER A 1 139 ? -24.931 4.079 33.441 1.00 68.94 139 SER A C 1
ATOM 1080 O O . SER A 1 139 ? -24.042 3.854 32.614 1.00 68.94 139 SER A O 1
ATOM 1082 N N . ARG A 1 140 ? -26.129 4.531 33.057 1.00 68.88 140 ARG A N 1
ATOM 1083 C CA . ARG A 1 140 ? -26.454 4.838 31.652 1.00 68.88 140 ARG A CA 1
ATOM 1084 C C . ARG A 1 140 ? -25.465 5.827 31.014 1.00 68.88 140 ARG A C 1
ATOM 1086 O O . ARG A 1 140 ? -25.170 5.734 29.821 1.00 68.88 140 ARG A O 1
ATOM 1093 N N . ARG A 1 141 ? -24.916 6.753 31.812 1.00 77.31 141 ARG A N 1
ATOM 1094 C CA . ARG A 1 141 ? -23.881 7.702 31.375 1.00 77.31 141 ARG A CA 1
ATOM 1095 C C . ARG A 1 141 ? -22.580 6.981 31.019 1.00 77.31 141 ARG A C 1
ATOM 1097 O O . ARG A 1 141 ? -21.997 7.294 29.987 1.00 77.31 141 ARG A O 1
ATOM 1104 N N . ASN A 1 142 ? -22.178 5.985 31.806 1.00 73.25 142 ASN A N 1
ATOM 1105 C CA . ASN A 1 142 ? -20.972 5.186 31.557 1.00 73.25 142 ASN A CA 1
ATOM 1106 C C . ASN A 1 142 ? -21.123 4.319 30.305 1.00 73.25 142 ASN A C 1
ATOM 1108 O O . ASN A 1 142 ? -20.213 4.249 29.486 1.00 73.25 142 ASN A O 1
ATOM 1112 N N . VAL A 1 143 ? -22.299 3.712 30.118 1.00 70.06 143 VAL A N 1
ATOM 1113 C CA . VAL A 1 143 ? -22.619 2.921 28.919 1.00 70.06 143 VAL A CA 1
ATOM 1114 C C . VAL A 1 143 ? -22.593 3.803 27.666 1.00 70.06 143 VAL A C 1
ATOM 1116 O O . VAL A 1 143 ? -22.007 3.433 26.651 1.00 70.06 143 VAL A O 1
ATOM 1119 N N . THR A 1 144 ? -23.167 5.008 27.746 1.00 77.50 144 THR A N 1
ATOM 1120 C CA . THR A 1 144 ? -23.133 5.988 26.645 1.00 77.50 144 THR A CA 1
ATOM 1121 C C . THR A 1 144 ? -21.704 6.451 26.350 1.00 77.50 144 THR A C 1
ATOM 1123 O O . THR A 1 144 ? -21.307 6.528 25.189 1.00 77.50 144 THR A O 1
ATOM 1126 N N . PHE A 1 145 ? -20.907 6.710 27.390 1.00 81.06 145 PHE A N 1
ATOM 1127 C CA . PHE A 1 145 ? -19.489 7.031 27.254 1.00 81.06 145 PHE A CA 1
ATOM 1128 C C . PHE A 1 145 ? -18.731 5.911 26.530 1.00 81.06 145 PHE A C 1
ATOM 1130 O O . PHE A 1 145 ? -18.094 6.179 25.513 1.00 81.06 145 PHE A O 1
ATOM 1137 N N . LEU A 1 146 ? -18.850 4.662 26.988 1.00 76.19 146 LEU A N 1
ATOM 1138 C CA . LEU A 1 146 ? -18.153 3.522 26.391 1.00 76.19 146 LEU A CA 1
ATOM 1139 C C . LEU A 1 146 ? -18.601 3.277 24.941 1.00 76.19 146 LEU A C 1
ATOM 1141 O O . LEU A 1 146 ? -17.763 3.051 24.072 1.00 76.19 146 LEU A O 1
ATOM 1145 N N . SER A 1 147 ? -19.896 3.433 24.642 1.00 78.12 147 SER A N 1
ATOM 1146 C CA . SER A 1 147 ? -20.412 3.367 23.268 1.00 78.12 147 SER A CA 1
ATOM 1147 C C . SER A 1 147 ? -19.763 4.404 22.346 1.00 78.12 147 SER A C 1
ATOM 1149 O O . SER A 1 147 ? -19.432 4.086 21.202 1.00 78.12 147 SER A O 1
ATOM 1151 N N . ASN A 1 148 ? -19.559 5.634 22.826 1.00 86.50 148 ASN A N 1
ATOM 1152 C CA . ASN A 1 148 ? -18.889 6.678 22.051 1.00 86.50 148 ASN A CA 1
ATOM 1153 C C . ASN A 1 148 ? -17.414 6.341 21.804 1.00 86.50 148 ASN A C 1
ATOM 1155 O O . ASN A 1 148 ? -16.913 6.594 20.710 1.00 86.50 148 ASN A O 1
ATOM 1159 N N . ARG A 1 149 ? -16.729 5.741 22.784 1.00 82.94 149 ARG A N 1
ATOM 1160 C CA . ARG A 1 149 ? -15.334 5.295 22.641 1.00 82.94 149 ARG A CA 1
ATOM 1161 C C . ARG A 1 149 ? -15.210 4.139 21.643 1.00 82.94 149 ARG A C 1
ATOM 1163 O O . ARG A 1 149 ? -14.390 4.227 20.735 1.00 82.94 149 ARG A O 1
ATOM 1170 N N . LEU A 1 150 ? -16.097 3.139 21.702 1.00 79.75 150 LEU A N 1
ATOM 1171 C CA . LEU A 1 150 ? -16.150 2.065 20.698 1.00 79.75 150 LEU A CA 1
ATOM 1172 C C . LEU A 1 150 ? -16.390 2.589 19.278 1.00 79.75 150 LEU A C 1
ATOM 1174 O O . LEU A 1 150 ? -15.758 2.115 18.340 1.00 79.75 150 LEU A O 1
ATOM 1178 N N . ASN A 1 151 ? -17.250 3.598 19.100 1.00 86.31 151 ASN A N 1
ATOM 1179 C CA . ASN A 1 151 ? -17.438 4.222 17.784 1.00 86.31 151 ASN A CA 1
ATOM 1180 C C . ASN A 1 151 ? -16.139 4.836 17.243 1.00 86.31 151 ASN A C 1
ATOM 1182 O O . ASN A 1 151 ? -15.890 4.778 16.040 1.00 86.31 151 ASN A O 1
ATOM 1186 N N . LYS A 1 152 ? -15.304 5.414 18.113 1.00 88.62 152 LYS A N 1
ATOM 1187 C CA . LYS A 1 152 ? -14.008 5.961 17.705 1.00 88.62 152 LYS A CA 1
ATOM 1188 C C . LYS A 1 152 ? -13.014 4.865 17.331 1.00 88.62 152 LYS A C 1
ATOM 1190 O O . LYS A 1 152 ? -12.359 5.016 16.303 1.00 88.62 152 LYS A O 1
ATOM 1195 N N . PHE A 1 153 ? -12.941 3.773 18.094 1.00 81.94 153 PHE A N 1
ATOM 1196 C CA . PHE A 1 153 ? -12.123 2.613 17.721 1.00 81.94 153 PHE A CA 1
ATOM 1197 C C . PHE A 1 153 ? -12.571 2.011 16.388 1.00 81.94 153 PHE A C 1
ATOM 1199 O O . PHE A 1 153 ? -11.743 1.757 15.520 1.00 81.94 153 PHE A O 1
ATOM 1206 N N . LEU A 1 154 ? -13.881 1.875 16.171 1.00 85.25 154 LEU A N 1
ATOM 1207 C CA . LEU A 1 154 ? -14.429 1.386 14.909 1.00 85.25 154 LEU A CA 1
ATOM 1208 C C . LEU A 1 154 ? -14.045 2.284 13.722 1.00 85.25 154 LEU A C 1
ATOM 1210 O O . LEU A 1 154 ? -13.667 1.778 12.665 1.00 85.25 154 LEU A O 1
ATOM 1214 N N . LEU A 1 155 ? -14.122 3.609 13.886 1.00 90.50 155 LEU A N 1
ATOM 1215 C CA . LEU A 1 155 ? -13.681 4.569 12.867 1.00 90.50 155 LEU A CA 1
ATOM 1216 C C . LEU A 1 155 ? -12.187 4.411 12.556 1.00 90.50 155 LEU A C 1
ATOM 1218 O O . LEU A 1 155 ? -11.817 4.358 11.389 1.00 90.50 155 LEU A O 1
ATOM 1222 N N . GLN A 1 156 ? -11.350 4.279 13.587 1.00 86.25 156 GLN A N 1
ATOM 1223 C CA . GLN A 1 156 ? -9.903 4.072 13.449 1.00 86.25 156 GLN A CA 1
ATOM 1224 C C . GLN A 1 156 ? -9.575 2.744 12.747 1.00 86.25 156 GLN A C 1
ATOM 1226 O O . GLN A 1 156 ? -8.763 2.720 11.824 1.00 86.25 156 GLN A O 1
ATOM 1231 N N . ALA A 1 157 ? -10.238 1.650 13.132 1.00 84.19 157 ALA A N 1
ATOM 1232 C CA . ALA A 1 157 ? -10.093 0.341 12.496 1.00 84.19 157 ALA A CA 1
ATOM 1233 C C . ALA A 1 157 ? -10.525 0.364 11.026 1.00 84.19 157 ALA A C 1
ATOM 1235 O O . ALA A 1 157 ? -9.843 -0.198 10.170 1.00 84.19 157 ALA A O 1
ATOM 1236 N N . THR A 1 158 ? -11.618 1.066 10.718 1.00 90.19 158 THR A N 1
ATOM 1237 C CA . THR A 1 158 ? -12.109 1.231 9.343 1.00 90.19 158 THR A CA 1
ATOM 1238 C C . THR A 1 158 ? -11.126 2.038 8.495 1.00 90.19 158 THR A C 1
ATOM 1240 O O . THR A 1 158 ? -10.765 1.601 7.406 1.00 90.19 158 THR A O 1
ATOM 1243 N N . GLU A 1 159 ? -10.634 3.169 9.010 1.00 88.56 159 GLU A N 1
ATOM 1244 C CA . GLU A 1 159 ? -9.649 4.012 8.321 1.00 88.56 159 GLU A CA 1
ATOM 1245 C C . GLU A 1 159 ? -8.371 3.229 7.988 1.00 88.56 159 GLU A C 1
ATOM 1247 O O . GLU A 1 159 ? -7.867 3.313 6.865 1.00 88.56 159 GLU A O 1
ATOM 1252 N N . PHE A 1 160 ? -7.885 2.424 8.937 1.00 84.25 160 PHE A N 1
ATOM 1253 C CA . PHE A 1 160 ? -6.713 1.574 8.748 1.00 84.25 160 PHE A CA 1
ATOM 1254 C C . PHE A 1 160 ? -6.948 0.488 7.695 1.00 84.25 160 PHE A C 1
ATOM 1256 O O . PHE A 1 160 ? -6.169 0.349 6.753 1.00 84.25 160 PHE A O 1
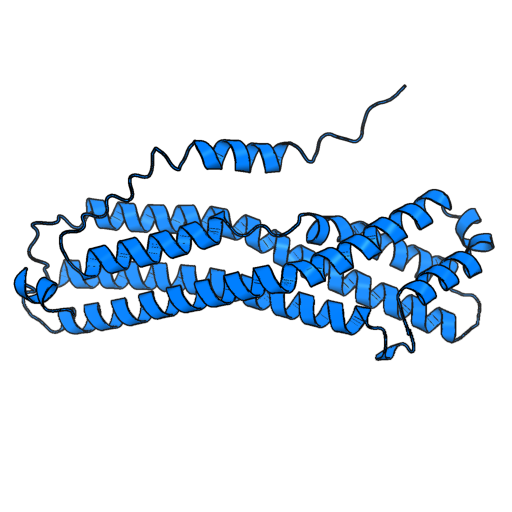ATOM 1263 N N . ARG A 1 161 ? -8.061 -0.242 7.817 1.00 89.38 161 ARG A N 1
ATOM 1264 C CA . ARG A 1 161 ? -8.497 -1.281 6.876 1.00 89.38 161 ARG A CA 1
ATOM 1265 C C . ARG A 1 161 ? -8.575 -0.744 5.448 1.00 89.38 161 ARG A C 1
ATOM 1267 O O . ARG A 1 161 ? -8.098 -1.392 4.514 1.00 89.38 161 ARG A O 1
ATOM 1274 N N . ASP A 1 162 ? -9.147 0.442 5.268 1.00 92.19 162 ASP A N 1
ATOM 1275 C CA . ASP A 1 162 ? -9.307 1.049 3.949 1.00 92.19 162 ASP A CA 1
ATOM 1276 C C . ASP A 1 162 ? -7.965 1.447 3.316 1.00 92.19 162 ASP A C 1
ATOM 1278 O O . ASP A 1 162 ? -7.845 1.397 2.090 1.00 92.19 162 ASP A O 1
ATOM 1282 N N . GLN A 1 163 ? -6.926 1.743 4.113 1.00 89.31 163 GLN A N 1
ATOM 1283 C CA . GLN A 1 163 ? -5.574 1.922 3.572 1.00 89.31 163 GLN A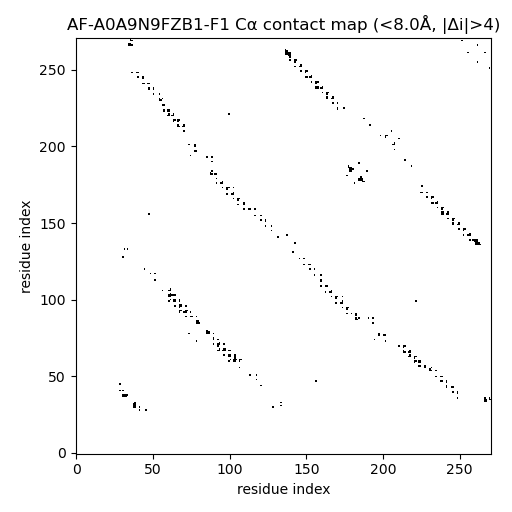 CA 1
ATOM 1284 C C . GLN A 1 163 ? -5.015 0.613 2.990 1.00 89.31 163 GLN A C 1
ATOM 1286 O O . GLN A 1 163 ? -4.519 0.637 1.864 1.00 89.31 163 GLN A O 1
ATOM 1291 N N . PHE A 1 164 ? -5.143 -0.536 3.674 1.00 89.12 164 PHE A N 1
ATOM 1292 C CA . PHE A 1 164 ? -4.699 -1.825 3.099 1.00 89.12 164 PHE A CA 1
ATOM 1293 C C . PHE A 1 164 ? -5.444 -2.160 1.828 1.00 89.12 164 PHE A C 1
ATOM 1295 O O . PHE A 1 164 ? -4.828 -2.571 0.850 1.00 89.12 164 PHE A O 1
ATOM 1302 N N . LYS A 1 165 ? -6.763 -1.953 1.824 1.00 94.00 165 LYS A N 1
ATOM 1303 C CA . LYS A 1 165 ? -7.576 -2.188 0.635 1.00 94.00 165 LYS A CA 1
ATOM 1304 C C . LYS A 1 165 ? -7.097 -1.324 -0.532 1.00 94.00 165 LYS A C 1
ATOM 1306 O O . LYS A 1 165 ? -6.945 -1.825 -1.641 1.00 94.00 165 LYS A O 1
ATOM 1311 N N . ALA A 1 166 ? -6.826 -0.043 -0.281 1.00 94.06 166 ALA A N 1
ATOM 1312 C CA . ALA A 1 166 ? -6.348 0.879 -1.302 1.00 94.06 166 ALA A CA 1
ATOM 1313 C C . ALA A 1 166 ? -4.959 0.511 -1.844 1.00 94.06 166 ALA A C 1
ATOM 1315 O O . ALA A 1 166 ? -4.724 0.726 -3.032 1.00 94.06 166 ALA A O 1
ATOM 1316 N N . ILE A 1 167 ? -4.060 -0.002 -0.998 1.00 92.50 167 ILE A N 1
ATOM 1317 C CA . ILE A 1 167 ? -2.738 -0.490 -1.416 1.00 92.50 167 ILE A CA 1
ATOM 1318 C C . ILE A 1 167 ? -2.886 -1.786 -2.215 1.00 92.50 167 ILE A C 1
ATOM 1320 O O . ILE A 1 167 ? -2.318 -1.881 -3.294 1.00 92.50 167 ILE A O 1
ATOM 1324 N N . LEU A 1 168 ? -3.677 -2.750 -1.735 1.00 94.00 168 LEU A N 1
ATOM 1325 C CA . LEU A 1 168 ? -3.886 -4.033 -2.410 1.00 94.00 168 LEU A CA 1
ATOM 1326 C C . LEU A 1 168 ? -4.422 -3.838 -3.833 1.00 94.00 168 LEU A C 1
ATOM 1328 O O . LEU A 1 168 ? -3.882 -4.411 -4.770 1.00 94.00 168 LEU A O 1
ATOM 1332 N N . MET A 1 169 ? -5.416 -2.959 -3.999 1.00 95.81 169 MET A N 1
ATOM 1333 C CA . MET A 1 169 ? -5.940 -2.604 -5.321 1.00 95.81 169 MET A CA 1
ATOM 1334 C C . MET A 1 169 ? -4.876 -1.961 -6.220 1.00 95.81 169 MET A C 1
ATOM 1336 O O . MET A 1 169 ? -4.823 -2.267 -7.403 1.00 95.81 169 MET A O 1
ATOM 1340 N N . ALA A 1 170 ? -4.020 -1.091 -5.671 1.00 95.81 170 ALA A N 1
ATOM 1341 C CA . ALA A 1 170 ? -2.955 -0.456 -6.446 1.00 95.81 170 ALA A CA 1
ATOM 1342 C C . ALA A 1 170 ? -1.886 -1.463 -6.899 1.00 95.81 170 ALA A C 1
ATOM 1344 O O . ALA A 1 170 ? -1.434 -1.389 -8.035 1.00 95.81 170 ALA A O 1
ATOM 1345 N N . ILE A 1 171 ? -1.544 -2.435 -6.047 1.00 95.31 171 ILE A N 1
ATOM 1346 C CA . ILE A 1 171 ? -0.643 -3.538 -6.409 1.00 95.31 171 ILE A CA 1
ATOM 1347 C C . ILE A 1 171 ? -1.263 -4.397 -7.515 1.00 95.31 171 ILE A C 1
ATOM 1349 O O . ILE A 1 171 ? -0.581 -4.695 -8.488 1.00 95.31 171 ILE A O 1
ATOM 1353 N N . ASP A 1 172 ? -2.547 -4.756 -7.398 1.00 95.38 172 ASP A N 1
ATOM 1354 C CA . ASP A 1 172 ? -3.243 -5.541 -8.427 1.00 95.38 172 ASP A CA 1
ATOM 1355 C C . ASP A 1 172 ? -3.275 -4.800 -9.782 1.00 95.38 172 ASP A C 1
ATOM 1357 O O . ASP A 1 172 ? -3.169 -5.424 -10.837 1.00 95.38 172 ASP A O 1
ATOM 1361 N N . ASP A 1 173 ? -3.429 -3.473 -9.780 1.00 95.06 173 ASP A N 1
ATOM 1362 C CA . ASP A 1 173 ? -3.407 -2.663 -11.003 1.00 95.06 173 ASP A CA 1
ATOM 1363 C C . ASP A 1 173 ? -1.988 -2.528 -11.586 1.00 95.06 173 ASP A C 1
ATOM 1365 O O . ASP A 1 173 ? -1.806 -2.665 -12.797 1.00 95.06 173 ASP A O 1
ATOM 1369 N N . GLU A 1 174 ? -0.974 -2.355 -10.735 1.00 94.88 174 GLU A N 1
ATOM 1370 C CA . GLU A 1 174 ? 0.438 -2.349 -11.132 1.00 94.88 174 GLU A CA 1
ATOM 1371 C C . GLU A 1 174 ? 0.860 -3.689 -11.750 1.00 94.88 174 GLU A C 1
ATOM 1373 O O . GLU A 1 174 ? 1.524 -3.707 -12.785 1.00 94.88 174 GLU A O 1
ATOM 1378 N N . GLU A 1 175 ? 0.420 -4.811 -11.176 1.00 95.00 175 GLU A N 1
ATOM 1379 C CA . GLU A 1 175 ? 0.704 -6.159 -11.678 1.00 95.00 175 GLU A CA 1
ATOM 1380 C C . GLU A 1 175 ? 0.057 -6.406 -13.054 1.00 95.00 175 GLU A C 1
ATOM 1382 O O . GLU A 1 175 ? 0.674 -6.999 -13.942 1.00 95.00 175 GLU A O 1
ATOM 1387 N N . LYS A 1 176 ? -1.159 -5.891 -13.292 1.00 94.31 176 LYS A N 1
ATOM 1388 C CA . LYS A 1 176 ? -1.795 -5.949 -14.623 1.00 94.31 176 LYS A CA 1
ATOM 1389 C C . LYS A 1 176 ? -0.981 -5.202 -15.672 1.00 94.31 176 LYS A C 1
ATOM 1391 O O . LYS A 1 176 ? -0.823 -5.710 -16.782 1.00 94.31 176 LYS A O 1
ATOM 1396 N N . ILE A 1 177 ? -0.483 -4.012 -15.331 1.00 95.25 177 ILE A N 1
ATOM 1397 C CA . ILE A 1 177 ? 0.357 -3.225 -16.238 1.00 95.25 177 ILE A CA 1
ATOM 1398 C C . ILE A 1 177 ? 1.671 -3.965 -16.472 1.00 95.25 177 ILE A C 1
ATOM 1400 O O . ILE A 1 177 ? 2.029 -4.161 -17.628 1.00 95.25 177 ILE A O 1
ATOM 1404 N N . TRP A 1 178 ? 2.327 -4.446 -15.410 1.00 94.75 178 TRP A N 1
ATOM 1405 C CA . TRP A 1 178 ? 3.577 -5.214 -15.457 1.00 94.75 178 TRP A CA 1
ATOM 1406 C C . TRP A 1 178 ? 3.515 -6.427 -16.390 1.00 94.75 178 TRP A C 1
ATOM 1408 O O . TRP A 1 178 ? 4.462 -6.693 -17.129 1.00 94.75 178 TRP A O 1
ATOM 1418 N N . ASN A 1 179 ? 2.386 -7.139 -16.403 1.00 92.62 179 ASN A N 1
ATOM 1419 C CA . ASN A 1 179 ? 2.177 -8.279 -17.298 1.00 92.62 179 ASN A CA 1
ATOM 1420 C C . ASN A 1 179 ? 2.181 -7.893 -18.786 1.00 92.62 179 ASN A C 1
ATOM 1422 O O . ASN A 1 179 ? 2.330 -8.765 -19.637 1.00 92.62 179 ASN A O 1
ATOM 1426 N N . GLY A 1 180 ? 2.016 -6.609 -19.121 1.00 87.62 180 GLY A N 1
ATOM 1427 C CA . GLY A 1 180 ? 2.350 -6.063 -20.436 1.00 87.62 180 GLY A CA 1
ATOM 1428 C C . GLY A 1 180 ? 1.419 -6.458 -21.586 1.00 87.62 180 GLY A C 1
ATOM 1429 O O . GLY A 1 180 ? 1.570 -5.933 -22.690 1.00 87.62 180 GLY A O 1
ATOM 1430 N N . THR A 1 181 ? 0.426 -7.323 -21.347 1.00 87.38 181 THR A N 1
ATOM 1431 C CA . THR A 1 181 ? -0.418 -7.933 -22.391 1.00 87.38 181 THR A CA 1
ATOM 1432 C C . THR A 1 181 ? -1.121 -6.892 -23.263 1.00 87.38 181 THR A C 1
ATOM 1434 O O . THR A 1 181 ? -1.172 -7.042 -24.481 1.00 87.38 181 THR A O 1
ATOM 1437 N N . GLN A 1 182 ? -1.602 -5.796 -22.667 1.00 87.44 182 GLN A N 1
ATOM 1438 C CA . GLN A 1 182 ? -2.275 -4.714 -23.398 1.00 87.44 182 GLN A CA 1
ATOM 1439 C C . GLN A 1 182 ? -1.341 -3.888 -24.301 1.00 87.44 182 GLN A C 1
ATOM 1441 O O . GLN A 1 182 ? -1.816 -3.196 -25.197 1.00 87.44 182 GLN A O 1
ATOM 1446 N N . TYR A 1 183 ? -0.025 -3.988 -24.100 1.00 86.94 183 TYR A N 1
ATOM 1447 C CA . TYR A 1 183 ? 1.001 -3.307 -24.898 1.00 86.94 183 TYR A CA 1
ATOM 1448 C C . TYR A 1 183 ? 1.738 -4.261 -25.849 1.00 86.94 183 TYR A C 1
ATOM 1450 O O . TYR A 1 183 ? 2.687 -3.848 -26.512 1.00 86.94 183 TYR A O 1
ATOM 1458 N N . GLY A 1 184 ? 1.339 -5.539 -25.907 1.00 84.19 184 GLY A N 1
ATOM 1459 C CA . GLY A 1 184 ? 2.052 -6.567 -26.672 1.00 84.19 184 GLY A CA 1
ATOM 1460 C C . GLY A 1 184 ? 3.430 -6.917 -26.097 1.00 84.19 184 GLY A C 1
ATOM 1461 O O . GLY A 1 184 ? 4.282 -7.430 -26.819 1.00 84.19 184 GLY A O 1
ATOM 1462 N N . ILE A 1 185 ? 3.661 -6.625 -24.814 1.00 87.19 185 ILE A N 1
ATOM 1463 C CA . ILE A 1 185 ? 4.902 -6.943 -24.104 1.00 87.19 185 ILE A CA 1
ATOM 1464 C C . ILE A 1 185 ? 4.737 -8.310 -23.451 1.00 87.19 185 ILE A C 1
ATOM 1466 O O . ILE A 1 185 ? 3.786 -8.528 -22.703 1.00 87.19 185 ILE A O 1
ATOM 1470 N N . ASN A 1 186 ? 5.665 -9.230 -23.726 1.00 85.69 186 ASN A N 1
ATOM 1471 C CA . ASN A 1 186 ? 5.599 -10.589 -23.182 1.00 85.69 186 ASN A CA 1
ATOM 1472 C C . ASN A 1 186 ? 6.252 -10.677 -21.804 1.00 85.69 186 ASN A C 1
ATOM 1474 O O . ASN A 1 186 ? 5.885 -11.512 -20.981 1.00 85.69 186 ASN A O 1
ATOM 1478 N N . SER A 1 187 ? 7.282 -9.862 -21.568 1.00 89.06 187 SER A N 1
ATOM 1479 C CA . SER A 1 187 ? 7.982 -9.804 -20.288 1.00 89.06 187 SER A CA 1
ATOM 1480 C C . SER A 1 187 ? 8.806 -8.528 -20.163 1.00 89.06 187 SER A C 1
ATOM 1482 O O . SER A 1 187 ? 9.140 -7.884 -21.158 1.00 89.06 187 SER A O 1
ATOM 1484 N N . PHE A 1 188 ? 9.277 -8.238 -18.948 1.00 92.50 188 PHE A N 1
ATOM 1485 C CA . PHE A 1 188 ? 10.230 -7.149 -18.719 1.00 92.50 188 PHE A CA 1
ATOM 1486 C C . PHE A 1 188 ? 11.543 -7.299 -19.520 1.00 92.50 188 PHE A C 1
ATOM 1488 O O . PHE A 1 188 ? 12.270 -6.327 -19.695 1.00 92.50 188 PHE A O 1
ATOM 1495 N N . SER A 1 189 ? 11.857 -8.485 -20.060 1.00 92.25 189 SER A N 1
ATOM 1496 C CA . SER A 1 189 ? 13.017 -8.641 -20.952 1.00 92.25 189 SER A CA 1
ATOM 1497 C C . SER A 1 189 ? 12.871 -7.872 -22.269 1.00 92.25 189 SER A C 1
ATOM 1499 O O . SER A 1 189 ? 13.872 -7.470 -22.857 1.00 92.25 189 SER A O 1
ATOM 1501 N N . ASP A 1 190 ? 11.645 -7.603 -22.724 1.00 92.12 190 ASP A N 1
ATOM 1502 C CA . ASP A 1 190 ? 11.413 -6.799 -23.927 1.00 92.12 190 ASP A CA 1
ATOM 1503 C C . ASP A 1 190 ? 11.745 -5.320 -23.675 1.00 92.12 190 ASP A C 1
ATOM 1505 O O . ASP A 1 190 ? 12.306 -4.650 -24.541 1.00 92.12 190 ASP A O 1
ATOM 1509 N N . VAL A 1 191 ? 11.529 -4.843 -22.444 1.00 93.50 191 VAL A N 1
ATOM 1510 C CA . VAL A 1 191 ? 11.988 -3.526 -21.976 1.00 93.50 191 VAL A CA 1
ATOM 1511 C C . VAL A 1 191 ? 13.517 -3.463 -21.956 1.00 93.50 191 VAL A C 1
ATOM 1513 O O . VAL A 1 191 ? 14.106 -2.493 -22.432 1.00 93.50 191 VAL A O 1
ATOM 1516 N N . GLU A 1 192 ? 14.182 -4.502 -21.446 1.00 94.44 192 GLU A N 1
ATOM 1517 C CA . GLU A 1 192 ? 15.650 -4.587 -21.424 1.00 94.44 192 GLU A CA 1
ATOM 1518 C C . GLU A 1 192 ? 16.232 -4.554 -22.852 1.00 94.44 192 GLU A C 1
ATOM 1520 O O . GLU A 1 192 ? 17.158 -3.785 -23.126 1.00 94.44 192 GLU A O 1
ATOM 1525 N N . LYS A 1 193 ? 15.642 -5.311 -23.792 1.00 93.00 193 LYS A N 1
ATOM 1526 C CA . LYS A 1 193 ? 16.014 -5.279 -25.220 1.00 93.00 193 LYS A CA 1
ATOM 1527 C C . LYS A 1 193 ? 15.792 -3.902 -25.840 1.00 93.00 193 LYS A C 1
ATOM 1529 O O . LYS A 1 193 ? 16.643 -3.435 -26.597 1.00 93.00 193 LYS A O 1
ATOM 1534 N N . TYR A 1 194 ? 14.677 -3.245 -25.517 1.00 92.62 194 TYR A N 1
ATOM 1535 C CA . TYR A 1 194 ? 14.396 -1.890 -25.982 1.00 92.62 194 TYR A CA 1
ATOM 1536 C C . TYR A 1 194 ? 15.488 -0.917 -25.552 1.00 92.62 194 TYR A C 1
ATOM 1538 O O . TYR A 1 194 ? 16.048 -0.224 -26.402 1.00 92.62 194 TYR A O 1
ATOM 1546 N N . PHE A 1 195 ? 15.849 -0.910 -24.267 1.00 93.38 195 PHE A N 1
ATOM 1547 C CA . PHE A 1 195 ? 16.924 -0.054 -23.779 1.00 93.38 195 PHE A CA 1
ATOM 1548 C C . PHE A 1 195 ? 18.236 -0.335 -24.521 1.00 93.38 195 PHE A C 1
ATOM 1550 O O . PHE A 1 195 ? 18.883 0.602 -24.994 1.00 93.38 195 PHE A O 1
ATOM 1557 N N . GLU A 1 196 ? 18.587 -1.600 -24.743 1.00 92.81 196 GLU A N 1
ATOM 1558 C CA . GLU A 1 196 ? 19.808 -1.922 -25.483 1.00 92.81 196 GLU A CA 1
ATOM 1559 C C . GLU A 1 196 ? 19.757 -1.477 -26.955 1.00 92.81 196 GLU A C 1
ATOM 1561 O O . GLU A 1 196 ? 20.758 -0.994 -27.489 1.00 92.81 196 GLU A O 1
ATOM 1566 N N . SER A 1 197 ? 18.580 -1.506 -27.590 1.00 91.44 197 SER A N 1
ATOM 1567 C CA . SER A 1 197 ? 18.384 -0.976 -28.948 1.00 91.44 197 SER A CA 1
ATOM 1568 C C . SER A 1 197 ? 18.606 0.542 -29.035 1.00 91.44 197 SER A C 1
ATOM 1570 O O . SER A 1 197 ? 19.150 1.049 -30.023 1.00 91.44 197 SER A O 1
ATOM 1572 N N . ILE A 1 198 ? 18.256 1.284 -27.977 1.00 89.81 198 ILE A N 1
ATOM 1573 C CA . ILE A 1 198 ? 18.409 2.742 -27.926 1.00 89.81 198 ILE A CA 1
ATOM 1574 C C . ILE A 1 198 ? 19.746 3.191 -27.332 1.00 89.81 198 ILE A C 1
ATOM 1576 O O . ILE A 1 198 ? 20.039 4.389 -27.353 1.00 89.81 198 ILE A O 1
ATOM 1580 N N . LYS A 1 199 ? 20.597 2.271 -26.861 1.00 92.06 199 LYS A N 1
ATOM 1581 C CA . LYS A 1 199 ? 21.882 2.555 -26.197 1.00 92.06 199 LYS A CA 1
ATOM 1582 C C . LYS A 1 199 ? 22.750 3.570 -26.925 1.00 92.06 199 LYS A C 1
ATOM 1584 O O . LYS A 1 199 ? 23.279 4.485 -26.296 1.00 92.06 199 LYS A O 1
ATOM 1589 N N . SER A 1 200 ? 22.879 3.446 -28.246 1.00 89.81 200 SER A N 1
ATOM 1590 C CA . SER A 1 200 ? 23.685 4.359 -29.075 1.00 89.81 200 SER A CA 1
ATOM 1591 C C . SER A 1 200 ? 23.221 5.817 -28.987 1.00 89.81 200 SER A C 1
ATOM 1593 O O . SER A 1 200 ? 24.026 6.742 -29.078 1.00 89.81 200 SER A O 1
ATOM 1595 N N . THR A 1 201 ? 21.916 6.028 -28.815 1.00 88.75 201 THR A N 1
ATOM 1596 C CA . THR A 1 201 ? 21.303 7.356 -28.729 1.00 88.75 201 THR A CA 1
ATOM 1597 C C . THR A 1 201 ? 21.199 7.795 -27.267 1.00 88.75 201 THR A C 1
ATOM 1599 O O . THR A 1 201 ? 21.569 8.920 -26.945 1.00 88.75 201 THR A O 1
ATOM 1602 N N . GLY A 1 202 ? 20.814 6.890 -26.364 1.00 86.94 202 GLY A N 1
ATOM 1603 C CA . GLY A 1 202 ? 20.727 7.142 -24.926 1.00 86.94 202 GLY A CA 1
ATOM 1604 C C . GLY A 1 202 ? 22.070 7.514 -24.300 1.00 86.94 202 GLY A C 1
ATOM 1605 O O . GLY A 1 202 ? 22.125 8.452 -23.509 1.00 86.94 202 GLY A O 1
ATOM 1606 N N . SER A 1 203 ? 23.167 6.881 -24.732 1.00 91.94 203 SER A N 1
ATOM 1607 C CA . SER A 1 203 ? 24.526 7.162 -24.233 1.00 91.94 203 SER A CA 1
ATOM 1608 C C . SER A 1 203 ? 25.034 8.568 -24.575 1.00 91.94 203 SER A C 1
ATOM 1610 O O . SER A 1 203 ? 26.016 9.019 -23.993 1.00 91.94 203 SER A O 1
ATOM 1612 N N . LYS A 1 204 ? 24.382 9.279 -25.508 1.00 90.38 204 LYS A N 1
ATOM 1613 C CA . LYS A 1 204 ? 24.710 10.679 -25.828 1.00 90.38 204 LYS A CA 1
ATOM 1614 C C . LYS A 1 204 ? 24.169 11.664 -24.791 1.00 90.38 204 LYS A C 1
ATOM 1616 O O . LYS A 1 204 ? 24.664 12.780 -24.710 1.00 90.38 204 LYS A O 1
ATOM 1621 N N . ILE A 1 205 ? 23.140 11.267 -24.041 1.00 91.19 205 ILE A N 1
ATOM 1622 C CA . ILE A 1 205 ? 22.405 12.136 -23.109 1.00 91.19 205 ILE A CA 1
ATOM 1623 C C . ILE A 1 205 ? 22.618 11.675 -21.663 1.00 91.19 205 ILE A C 1
ATOM 1625 O O . ILE A 1 205 ? 22.737 12.490 -20.751 1.00 91.19 205 ILE A O 1
ATOM 1629 N N . TYR A 1 206 ? 22.696 10.364 -21.450 1.00 92.31 206 TYR A N 1
ATOM 1630 C CA . TYR A 1 206 ? 22.753 9.737 -20.138 1.00 92.31 206 TYR A CA 1
ATOM 1631 C C . TYR A 1 206 ? 23.956 8.801 -20.030 1.00 92.31 206 TYR A C 1
ATOM 1633 O O . TYR A 1 206 ? 24.363 8.167 -21.001 1.00 92.31 206 TYR A O 1
ATOM 1641 N N . LYS A 1 207 ? 24.494 8.643 -18.816 1.00 94.06 207 LYS A N 1
ATOM 1642 C CA . LYS A 1 207 ? 25.468 7.580 -18.538 1.00 94.06 207 LYS A CA 1
ATOM 1643 C C . LYS A 1 207 ? 24.770 6.226 -18.641 1.00 94.06 207 LYS A C 1
ATOM 1645 O O . LYS A 1 207 ? 23.834 5.973 -17.887 1.00 94.06 207 LYS A O 1
ATOM 1650 N N . TRP A 1 208 ? 25.242 5.360 -19.538 1.00 93.38 208 TRP A N 1
ATOM 1651 C CA . TRP A 1 208 ? 24.604 4.064 -19.791 1.00 93.38 208 TRP A CA 1
ATOM 1652 C C . TRP A 1 208 ? 24.513 3.186 -18.539 1.00 93.38 208 TRP A C 1
ATOM 1654 O O . TRP A 1 208 ? 23.466 2.617 -18.251 1.00 93.38 208 TRP A O 1
ATOM 1664 N N . GLU A 1 209 ? 25.580 3.164 -17.740 1.00 94.69 209 GLU A N 1
ATOM 1665 C CA . GLU A 1 209 ? 25.625 2.456 -16.458 1.00 94.69 209 GLU A CA 1
ATOM 1666 C C . GLU A 1 209 ? 24.487 2.879 -15.514 1.00 94.69 209 GLU A C 1
ATOM 1668 O O . GLU A 1 209 ? 23.885 2.038 -14.851 1.00 94.69 209 GLU A O 1
ATOM 1673 N N . ASN A 1 210 ? 24.119 4.167 -15.503 1.00 94.69 210 ASN A N 1
ATOM 1674 C CA . ASN A 1 210 ? 23.002 4.638 -14.688 1.00 94.69 210 ASN A CA 1
ATOM 1675 C C . ASN A 1 210 ? 21.672 4.052 -15.171 1.00 94.69 210 ASN A C 1
ATOM 1677 O O . ASN A 1 210 ? 20.866 3.653 -14.341 1.00 94.69 210 ASN A O 1
ATOM 1681 N N . ILE A 1 211 ? 21.438 3.977 -16.485 1.00 94.50 211 ILE A N 1
ATOM 1682 C CA . ILE A 1 211 ? 20.210 3.389 -17.043 1.00 94.50 211 ILE A CA 1
ATOM 1683 C C . ILE A 1 211 ? 20.115 1.909 -16.661 1.00 94.50 211 ILE A C 1
ATOM 1685 O O . ILE A 1 211 ? 19.087 1.481 -16.139 1.00 94.50 211 ILE A O 1
ATOM 1689 N N . VAL A 1 212 ? 21.201 1.153 -16.840 1.00 94.81 212 VAL A N 1
ATOM 1690 C CA . VAL A 1 212 ? 21.263 -0.274 -16.485 1.00 94.81 212 VAL A CA 1
ATOM 1691 C C . VAL A 1 212 ? 21.006 -0.486 -14.991 1.00 94.81 212 VAL A C 1
ATOM 1693 O O . VAL A 1 212 ? 20.166 -1.303 -14.618 1.00 94.81 212 VAL A O 1
ATOM 1696 N N . ASN A 1 213 ? 21.659 0.292 -14.124 1.00 94.75 213 ASN A N 1
ATOM 1697 C CA . ASN A 1 213 ? 21.452 0.197 -12.680 1.00 94.75 213 ASN A CA 1
ATOM 1698 C C . ASN A 1 213 ? 20.002 0.518 -12.288 1.00 94.75 213 ASN A C 1
ATOM 1700 O O . ASN A 1 213 ? 19.413 -0.188 -11.469 1.00 94.75 213 ASN A O 1
ATOM 1704 N N . LYS A 1 214 ? 19.400 1.554 -12.886 1.00 95.69 214 LYS A N 1
ATOM 1705 C CA . LYS A 1 214 ? 18.005 1.927 -12.614 1.00 95.69 214 LYS A CA 1
ATOM 1706 C C . LYS A 1 214 ? 17.019 0.864 -13.100 1.00 95.69 214 LYS A C 1
ATOM 1708 O O . LYS A 1 214 ? 16.073 0.586 -12.372 1.00 95.69 214 LYS A O 1
ATOM 1713 N N . LEU A 1 215 ? 17.266 0.212 -14.240 1.00 95.38 215 LEU A N 1
ATOM 1714 C CA . LEU A 1 215 ? 16.463 -0.926 -14.715 1.00 95.38 215 LEU A CA 1
ATOM 1715 C C . LEU A 1 215 ? 16.439 -2.075 -13.709 1.00 95.38 215 LEU A C 1
ATOM 1717 O O . LEU A 1 215 ? 15.367 -2.582 -13.384 1.00 95.38 215 LEU A O 1
ATOM 1721 N N . VAL A 1 216 ? 17.608 -2.460 -13.189 1.00 94.00 216 VAL A N 1
ATOM 1722 C CA . VAL A 1 216 ? 17.723 -3.550 -12.209 1.00 94.00 216 VAL A CA 1
ATOM 1723 C C . VAL A 1 216 ? 16.982 -3.208 -10.917 1.00 94.00 216 VAL A C 1
ATOM 1725 O O . VAL A 1 216 ? 16.233 -4.039 -10.401 1.00 94.00 216 VAL A O 1
ATOM 1728 N N . ILE A 1 217 ? 17.169 -1.988 -10.402 1.00 93.50 217 ILE A N 1
ATOM 1729 C CA . ILE A 1 217 ? 16.501 -1.539 -9.173 1.00 93.50 217 ILE A CA 1
ATOM 1730 C C . ILE A 1 217 ? 14.986 -1.497 -9.378 1.00 93.50 217 ILE A C 1
ATOM 1732 O O . ILE A 1 217 ? 14.258 -2.029 -8.544 1.00 93.50 217 ILE A O 1
ATOM 1736 N N . PHE A 1 218 ? 14.518 -0.928 -10.490 1.00 95.56 218 PHE A N 1
ATOM 1737 C CA . PHE A 1 218 ? 13.094 -0.810 -10.790 1.00 95.56 218 PHE A CA 1
ATOM 1738 C C . PHE A 1 218 ? 12.422 -2.180 -10.919 1.00 95.56 218 PHE A C 1
ATOM 1740 O O . PHE A 1 218 ? 11.476 -2.469 -10.195 1.00 95.56 218 PHE A O 1
ATOM 1747 N N . LYS A 1 219 ? 12.985 -3.078 -11.741 1.00 95.44 219 LYS A N 1
ATOM 1748 C CA . LYS A 1 219 ? 12.510 -4.463 -11.890 1.00 95.44 219 LYS A CA 1
ATOM 1749 C C . LYS A 1 219 ? 12.415 -5.180 -10.547 1.00 95.44 219 LYS A C 1
ATOM 1751 O O . LYS A 1 219 ? 11.410 -5.821 -10.256 1.00 95.44 219 LYS A O 1
ATOM 1756 N N . ARG A 1 220 ? 13.457 -5.074 -9.718 1.00 93.56 220 ARG A N 1
ATOM 1757 C CA . ARG A 1 220 ? 13.465 -5.685 -8.384 1.00 93.56 220 ARG A CA 1
ATOM 1758 C C . ARG A 1 220 ? 12.402 -5.069 -7.473 1.00 93.56 220 ARG A C 1
ATOM 1760 O O . ARG A 1 220 ? 11.765 -5.806 -6.730 1.00 93.56 220 ARG A O 1
ATOM 1767 N N . GLY A 1 221 ? 12.216 -3.753 -7.530 1.00 93.25 221 GLY A N 1
ATOM 1768 C CA . GLY A 1 221 ? 11.179 -3.042 -6.785 1.00 93.25 221 GLY A CA 1
ATOM 1769 C C . GLY A 1 221 ? 9.775 -3.553 -7.106 1.00 93.25 221 GLY A C 1
ATOM 1770 O O . GLY A 1 221 ? 9.023 -3.864 -6.181 1.00 93.25 221 GLY A O 1
ATOM 1771 N N . CYS A 1 222 ? 9.454 -3.728 -8.392 1.00 93.94 222 CYS A N 1
ATOM 1772 C CA . CYS A 1 222 ? 8.131 -4.192 -8.813 1.00 93.94 222 CYS A CA 1
ATOM 1773 C C . CYS A 1 222 ? 7.878 -5.614 -8.298 1.00 93.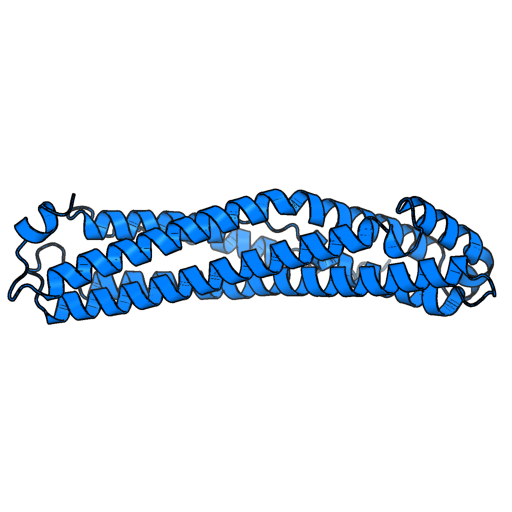94 222 CYS A C 1
ATOM 1775 O O . CYS A 1 222 ? 6.861 -5.884 -7.669 1.00 93.94 222 CYS A O 1
ATOM 1777 N N . LEU A 1 223 ? 8.857 -6.511 -8.453 1.00 94.25 223 LEU A N 1
ATOM 1778 C CA . LEU A 1 223 ? 8.746 -7.887 -7.957 1.00 94.25 223 LEU A CA 1
ATOM 1779 C C . LEU A 1 223 ? 8.548 -7.947 -6.435 1.00 94.25 223 LEU A C 1
ATOM 1781 O O . LEU A 1 223 ? 7.661 -8.653 -5.963 1.00 94.25 223 LEU A O 1
ATOM 1785 N N . VAL A 1 224 ? 9.306 -7.156 -5.669 1.00 92.62 224 VAL A N 1
ATOM 1786 C CA . VAL A 1 224 ? 9.126 -7.053 -4.209 1.00 92.62 224 VAL A CA 1
ATOM 1787 C C . VAL A 1 224 ? 7.735 -6.514 -3.853 1.00 92.62 224 VAL A C 1
ATOM 1789 O O . VAL A 1 224 ? 7.136 -6.944 -2.867 1.00 92.62 224 VAL A O 1
ATOM 1792 N N . THR A 1 225 ? 7.196 -5.597 -4.658 1.00 92.19 225 THR A N 1
ATOM 1793 C CA . THR A 1 225 ? 5.836 -5.067 -4.490 1.00 92.19 225 THR A CA 1
ATOM 1794 C C . THR A 1 225 ? 4.791 -6.173 -4.642 1.00 92.19 225 THR A C 1
ATOM 1796 O O . THR A 1 225 ? 3.907 -6.305 -3.792 1.00 92.19 225 THR A O 1
ATOM 1799 N N . PHE A 1 226 ? 4.931 -7.030 -5.653 1.00 93.31 226 PHE A N 1
ATOM 1800 C CA . PHE A 1 226 ? 4.024 -8.162 -5.873 1.00 93.31 226 PHE A CA 1
ATOM 1801 C C . PHE A 1 226 ? 4.175 -9.247 -4.800 1.00 93.31 226 PHE A C 1
ATOM 1803 O O . PHE A 1 226 ? 3.184 -9.803 -4.331 1.00 93.31 226 PHE A O 1
ATOM 1810 N N . GLU A 1 227 ? 5.391 -9.501 -4.316 1.00 91.50 227 GLU A N 1
ATOM 1811 C CA . GLU A 1 227 ? 5.623 -10.411 -3.186 1.00 91.50 227 GLU A CA 1
ATOM 1812 C C . GLU A 1 227 ? 4.967 -9.899 -1.889 1.00 91.50 227 GLU A C 1
ATOM 1814 O O . GLU A 1 227 ? 4.395 -10.678 -1.116 1.00 91.50 227 GLU A O 1
ATOM 1819 N N . ALA A 1 228 ? 4.977 -8.580 -1.665 1.00 88.75 228 ALA A N 1
ATOM 1820 C CA . ALA A 1 228 ? 4.350 -7.952 -0.502 1.00 88.75 228 ALA A CA 1
ATOM 1821 C C . ALA A 1 228 ? 2.815 -8.062 -0.503 1.00 88.75 228 ALA A C 1
ATOM 1823 O O . ALA A 1 228 ? 2.191 -7.965 0.562 1.00 88.75 228 ALA A O 1
ATOM 1824 N N . ARG A 1 229 ? 2.200 -8.322 -1.666 1.00 90.12 229 ARG A N 1
ATOM 1825 C CA . ARG A 1 229 ? 0.747 -8.461 -1.849 1.00 90.12 229 ARG A CA 1
ATOM 1826 C C . ARG A 1 229 ? 0.116 -9.396 -0.819 1.00 90.12 229 ARG A C 1
ATOM 1828 O O . ARG A 1 229 ? -0.869 -9.036 -0.178 1.00 90.12 229 ARG A O 1
ATOM 1835 N N . ARG A 1 230 ? 0.705 -10.580 -0.603 1.00 86.06 230 ARG A N 1
ATOM 1836 C CA . ARG A 1 230 ? 0.180 -11.578 0.349 1.00 86.06 230 ARG A CA 1
ATOM 1837 C C . ARG A 1 230 ? 0.215 -11.070 1.792 1.00 86.06 230 ARG A C 1
ATOM 1839 O O . ARG A 1 230 ? -0.725 -11.313 2.546 1.00 86.06 230 ARG A O 1
ATOM 1846 N N . GLY A 1 231 ? 1.279 -10.365 2.178 1.00 84.69 231 GLY A N 1
ATOM 1847 C CA . GLY A 1 231 ? 1.390 -9.759 3.507 1.00 84.69 231 GLY A CA 1
ATOM 1848 C C . GLY A 1 231 ? 0.323 -8.687 3.736 1.00 84.69 231 GLY A C 1
ATOM 1849 O O . GLY A 1 231 ? -0.337 -8.676 4.774 1.00 84.69 231 GLY A O 1
ATOM 1850 N N . ILE A 1 232 ? 0.093 -7.843 2.727 1.00 86.62 232 ILE A N 1
ATOM 1851 C CA . ILE A 1 232 ? -0.937 -6.794 2.736 1.00 86.62 232 ILE A CA 1
ATOM 1852 C C . ILE A 1 232 ? -2.344 -7.401 2.792 1.00 86.62 232 ILE A C 1
ATOM 1854 O O . ILE A 1 232 ? -3.196 -6.910 3.531 1.00 86.62 232 ILE A O 1
ATOM 1858 N N . GLU A 1 233 ? -2.588 -8.497 2.075 1.00 87.62 233 GLU A N 1
ATOM 1859 C CA . GLU A 1 233 ? -3.864 -9.214 2.111 1.00 87.62 233 GLU A CA 1
ATOM 1860 C C . GLU A 1 233 ? -4.151 -9.820 3.495 1.00 87.62 233 GLU A C 1
ATOM 1862 O O . GLU A 1 233 ? -5.267 -9.705 4.005 1.00 87.62 233 GLU A O 1
ATOM 1867 N N . ILE A 1 234 ? -3.149 -10.428 4.139 1.00 85.12 234 ILE A N 1
ATOM 1868 C CA . ILE A 1 234 ? -3.284 -10.942 5.511 1.00 85.12 234 ILE A CA 1
ATOM 1869 C C . ILE A 1 234 ? -3.602 -9.794 6.475 1.00 85.12 234 ILE A C 1
ATOM 1871 O O . ILE A 1 234 ? -4.545 -9.900 7.258 1.00 85.12 234 ILE A O 1
ATOM 1875 N N . ALA A 1 235 ? -2.871 -8.680 6.384 1.00 83.31 235 ALA A N 1
ATOM 1876 C CA . ALA A 1 235 ? -3.119 -7.501 7.210 1.00 83.31 235 ALA A CA 1
ATOM 1877 C C . ALA A 1 235 ? -4.540 -6.944 7.012 1.00 83.31 235 ALA A C 1
ATOM 1879 O O . ALA A 1 235 ? -5.218 -6.636 7.993 1.00 83.31 235 ALA A O 1
ATOM 1880 N N . LEU A 1 236 ? -5.027 -6.892 5.766 1.00 87.56 236 LEU A N 1
ATOM 1881 C CA . LEU A 1 236 ? -6.396 -6.484 5.445 1.00 87.56 236 LEU A CA 1
ATOM 1882 C C . LEU A 1 236 ? -7.437 -7.389 6.115 1.00 87.56 236 LEU A C 1
ATOM 1884 O O . LEU A 1 236 ? -8.398 -6.885 6.694 1.00 87.56 236 LEU A O 1
ATOM 1888 N N . ARG A 1 237 ? -7.250 -8.715 6.056 1.00 83.62 237 ARG A N 1
ATOM 1889 C CA . ARG A 1 237 ? -8.171 -9.678 6.684 1.00 83.62 237 ARG A CA 1
ATOM 1890 C C . ARG A 1 237 ? -8.228 -9.501 8.197 1.00 83.62 237 ARG A C 1
ATOM 1892 O O . ARG A 1 237 ? -9.318 -9.510 8.759 1.00 83.62 237 ARG A O 1
ATOM 1899 N N . ILE A 1 238 ? -7.085 -9.297 8.854 1.00 80.44 238 ILE A N 1
ATOM 1900 C CA . ILE A 1 238 ? -7.068 -9.082 10.306 1.00 80.44 238 ILE A CA 1
ATOM 1901 C C . ILE A 1 238 ? -7.695 -7.725 10.657 1.00 80.44 238 ILE A C 1
ATOM 1903 O O . ILE A 1 238 ? -8.486 -7.645 11.592 1.00 80.44 238 ILE A O 1
ATOM 1907 N N . ALA A 1 239 ? -7.415 -6.667 9.889 1.00 83.00 239 ALA A N 1
ATOM 1908 C CA . ALA A 1 239 ? -8.047 -5.363 10.094 1.00 83.00 239 ALA A CA 1
ATOM 1909 C C . ALA A 1 239 ? -9.579 -5.426 9.922 1.00 83.00 239 ALA A C 1
ATOM 1911 O O . ALA A 1 239 ? -10.313 -4.781 10.670 1.00 83.00 239 ALA A O 1
ATOM 1912 N N . GLU A 1 240 ? -10.074 -6.228 8.975 1.00 86.19 240 GLU A N 1
ATOM 1913 C CA . GLU A 1 240 ? -11.505 -6.503 8.816 1.00 86.19 240 GLU A CA 1
ATOM 1914 C C . GLU A 1 240 ? -12.077 -7.272 10.014 1.00 86.19 240 GLU A C 1
ATOM 1916 O O . GLU A 1 240 ? -13.130 -6.897 10.521 1.00 86.19 240 GLU A O 1
ATOM 1921 N N . GLN A 1 241 ? -11.374 -8.293 10.507 1.00 82.12 241 GLN A N 1
ATOM 1922 C CA . GLN A 1 241 ? -11.792 -9.055 11.685 1.00 82.12 241 GLN A CA 1
ATOM 1923 C C . GLN A 1 241 ? -11.927 -8.155 12.923 1.00 82.12 241 GLN A C 1
ATOM 1925 O O . GLN A 1 241 ? -12.981 -8.124 13.553 1.00 82.12 241 GLN A O 1
ATOM 1930 N N . VAL A 1 242 ? -10.913 -7.332 13.200 1.00 79.19 242 VAL A N 1
ATOM 1931 C CA . VAL A 1 242 ? -10.939 -6.327 14.276 1.00 79.19 242 VAL A CA 1
ATOM 1932 C C . VAL A 1 242 ? -12.123 -5.367 14.113 1.00 79.19 242 VAL A C 1
ATOM 1934 O O . VAL A 1 242 ? -12.808 -5.022 15.078 1.00 79.19 242 VAL A O 1
ATOM 1937 N N . ARG A 1 243 ? -12.399 -4.920 12.881 1.00 83.75 243 ARG A N 1
ATOM 1938 C CA . ARG A 1 243 ? -13.544 -4.045 12.588 1.00 83.75 243 ARG A CA 1
ATOM 1939 C C . ARG A 1 243 ? -14.869 -4.721 12.953 1.00 83.75 243 ARG A C 1
ATOM 1941 O O . ARG A 1 243 ? -15.739 -4.064 13.524 1.00 83.75 243 ARG A O 1
ATOM 1948 N N . LEU A 1 244 ? -15.028 -6.005 12.630 1.00 80.38 244 LEU A N 1
ATOM 1949 C CA . LEU A 1 244 ? -16.223 -6.785 12.963 1.00 80.38 244 LEU A CA 1
ATOM 1950 C C . LEU A 1 244 ? -16.377 -6.973 14.478 1.00 80.38 244 LEU A C 1
ATOM 1952 O O . LEU A 1 244 ? -17.484 -6.802 14.988 1.00 80.38 244 LEU A O 1
ATOM 1956 N N . GLU A 1 245 ? -15.286 -7.223 15.200 1.00 77.44 245 GLU A N 1
ATOM 1957 C CA . GLU A 1 245 ? -15.279 -7.325 16.668 1.00 77.44 245 GLU A CA 1
ATOM 1958 C C . GLU A 1 245 ? -15.743 -6.014 17.324 1.00 77.44 245 GLU A C 1
ATOM 1960 O O . GLU A 1 245 ? -16.620 -6.019 18.191 1.00 77.44 245 GLU A O 1
ATOM 1965 N N . PHE A 1 246 ? -15.279 -4.855 16.839 1.00 78.06 246 PHE A N 1
ATOM 1966 C CA . PHE A 1 246 ? -15.780 -3.562 17.323 1.00 78.06 246 PHE A CA 1
ATOM 1967 C C . PHE A 1 246 ? -17.269 -3.325 17.015 1.00 78.06 246 PHE A C 1
ATOM 1969 O O . PHE A 1 246 ? -17.972 -2.704 17.820 1.00 78.06 246 PHE A O 1
ATOM 1976 N N . ILE A 1 247 ? -17.776 -3.809 15.874 1.00 77.38 247 ILE A N 1
ATOM 1977 C CA . ILE A 1 247 ? -19.211 -3.742 15.540 1.00 77.38 247 ILE A CA 1
ATOM 1978 C C . ILE A 1 247 ? -20.026 -4.599 16.514 1.00 77.38 247 ILE A C 1
ATOM 1980 O O . ILE A 1 247 ? -21.040 -4.130 17.034 1.00 77.38 247 ILE A O 1
ATOM 1984 N N . GLN A 1 248 ? -19.576 -5.821 16.796 1.00 74.12 248 GLN A N 1
ATOM 1985 C CA . GLN A 1 248 ? -20.234 -6.717 17.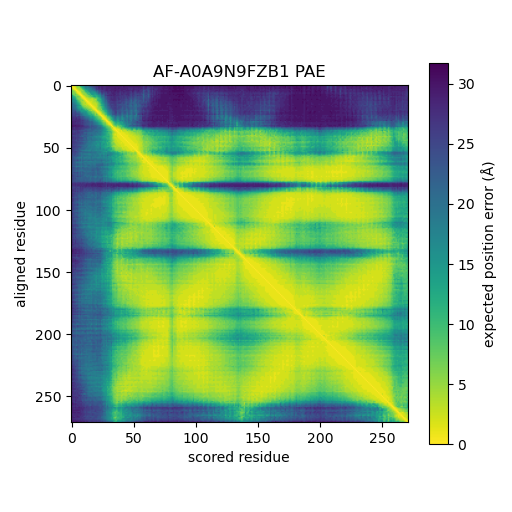749 1.00 74.12 248 GLN A CA 1
ATOM 1986 C C . GLN A 1 248 ? -20.241 -6.122 19.162 1.00 74.12 248 GLN A C 1
ATOM 1988 O O . GLN A 1 248 ? -21.305 -6.002 19.772 1.00 74.12 248 GLN A O 1
ATOM 1993 N N . GLY A 1 249 ? -19.094 -5.629 19.642 1.00 71.56 249 GLY A N 1
ATOM 1994 C CA . GLY A 1 249 ? -18.993 -4.960 20.942 1.00 71.56 249 GLY A CA 1
ATOM 1995 C C . GLY A 1 249 ? -19.935 -3.758 21.062 1.00 71.56 249 GLY A C 1
ATOM 1996 O O . GLY A 1 249 ? -20.574 -3.548 22.095 1.00 71.56 249 GLY A O 1
ATOM 1997 N N . LYS A 1 250 ? -20.111 -2.989 19.981 1.00 73.94 250 LYS A N 1
ATOM 1998 C CA . LYS A 1 250 ? -21.074 -1.882 19.944 1.00 73.94 250 LYS A CA 1
ATOM 1999 C C . LYS A 1 250 ? -22.520 -2.356 20.109 1.00 73.94 250 LYS A C 1
ATOM 2001 O O . LYS A 1 250 ? -23.279 -1.710 20.836 1.00 73.94 250 LYS A O 1
ATOM 2006 N N . GLU A 1 251 ? -22.916 -3.450 19.463 1.00 75.00 251 GLU A N 1
ATOM 2007 C CA . GLU A 1 251 ? -24.269 -4.004 19.606 1.00 75.00 251 GLU A CA 1
ATOM 2008 C C . GLU A 1 251 ? -24.529 -4.533 21.020 1.00 75.00 251 GLU A C 1
ATOM 2010 O O . GLU A 1 251 ? -25.596 -4.264 21.582 1.00 75.00 251 GLU A O 1
ATOM 2015 N N . ILE A 1 252 ? -23.531 -5.169 21.641 1.00 71.00 252 ILE A N 1
ATOM 2016 C CA . ILE A 1 252 ? -23.590 -5.598 23.045 1.00 71.00 252 ILE A CA 1
ATOM 2017 C C . ILE A 1 252 ? -23.853 -4.391 23.961 1.00 71.00 252 ILE A C 1
ATOM 2019 O O . ILE A 1 252 ? -24.811 -4.377 24.741 1.00 71.00 252 ILE A O 1
ATOM 2023 N N . ILE A 1 253 ? -23.069 -3.317 23.815 1.00 68.25 253 ILE A N 1
ATOM 2024 C CA . ILE A 1 253 ? -23.245 -2.087 24.604 1.00 68.25 253 ILE A CA 1
ATOM 2025 C C . ILE A 1 253 ? -24.603 -1.428 24.339 1.00 68.25 253 ILE A C 1
ATOM 2027 O O . ILE A 1 253 ? -25.242 -0.914 25.263 1.00 68.25 253 ILE A O 1
ATOM 2031 N N . ARG A 1 254 ? -25.090 -1.455 23.095 1.00 71.56 254 ARG A N 1
ATOM 2032 C CA . ARG A 1 254 ? -26.424 -0.948 22.751 1.00 71.56 254 ARG A CA 1
ATOM 2033 C C . ARG A 1 254 ? -27.522 -1.730 23.473 1.00 71.56 254 ARG A C 1
ATOM 2035 O O . ARG A 1 254 ? -28.483 -1.118 23.942 1.00 71.56 254 ARG A O 1
ATOM 2042 N N . GLY A 1 255 ? -27.371 -3.049 23.599 1.00 69.94 255 GLY A N 1
ATOM 2043 C CA . GLY A 1 255 ? -28.241 -3.905 24.406 1.00 69.94 255 GLY A CA 1
ATOM 2044 C C . GLY A 1 255 ? -28.250 -3.497 25.881 1.00 69.94 255 GLY A C 1
ATOM 2045 O O . GLY A 1 255 ? -29.321 -3.325 26.466 1.00 69.94 255 GLY A O 1
ATOM 2046 N N . LEU A 1 256 ? -27.074 -3.234 26.456 1.00 66.31 256 LEU A N 1
ATOM 2047 C CA . LEU A 1 256 ? -26.936 -2.762 27.838 1.00 66.31 256 LEU A CA 1
ATOM 2048 C C . LEU A 1 256 ? -27.572 -1.385 28.072 1.00 66.31 256 LEU A C 1
ATOM 2050 O O . LEU A 1 256 ? -28.163 -1.154 29.124 1.00 66.31 256 LEU A O 1
ATOM 2054 N N . ASN A 1 257 ? -27.533 -0.486 27.086 1.00 63.66 257 ASN A N 1
ATOM 2055 C CA . ASN A 1 257 ? -28.122 0.856 27.193 1.00 63.66 257 ASN A CA 1
ATOM 2056 C C . ASN A 1 257 ? -29.665 0.846 27.272 1.00 63.66 257 ASN A C 1
ATOM 2058 O O . ASN A 1 257 ? -30.281 1.858 27.612 1.00 63.66 257 ASN A O 1
ATOM 2062 N N . LYS A 1 258 ? -30.305 -0.296 26.978 1.00 65.69 258 LYS A N 1
ATOM 2063 C CA . LYS A 1 258 ? -31.746 -0.499 27.198 1.00 65.69 258 LYS A CA 1
ATOM 2064 C C . LYS A 1 258 ? -32.083 -0.763 28.674 1.00 65.69 258 LYS A C 1
ATOM 2066 O O . LYS A 1 258 ? -33.250 -0.659 29.047 1.00 65.69 258 LYS A O 1
ATOM 2071 N N . LYS A 1 259 ? -31.095 -1.083 29.522 1.00 60.22 259 LYS A N 1
ATOM 2072 C CA . LYS A 1 259 ? -31.279 -1.326 30.962 1.00 60.22 259 LYS A CA 1
ATOM 2073 C C . LYS A 1 259 ? -31.121 -0.028 31.765 1.00 60.22 259 LYS A C 1
ATOM 2075 O O . LYS A 1 259 ? -30.257 0.799 31.490 1.00 60.22 259 LYS A O 1
ATOM 2080 N N . LYS A 1 260 ? -31.966 0.148 32.790 1.00 52.78 260 LYS A N 1
ATOM 2081 C CA . LYS A 1 260 ? -31.974 1.341 33.665 1.00 52.78 260 LYS A CA 1
ATOM 2082 C C . LYS A 1 260 ? -30.759 1.382 34.608 1.00 52.78 260 LYS A C 1
ATOM 2084 O O . LYS A 1 260 ? -30.270 2.460 34.927 1.00 52.78 260 LYS A O 1
ATOM 2089 N N . VAL A 1 261 ? -30.274 0.206 35.013 1.00 54.41 261 VAL A N 1
ATOM 2090 C CA . VAL A 1 261 ? -29.046 -0.034 35.786 1.00 54.41 261 VAL A CA 1
ATOM 2091 C C . VAL A 1 261 ? -28.404 -1.302 35.224 1.00 54.41 261 VAL A C 1
ATOM 2093 O O . VAL A 1 261 ? -29.112 -2.287 35.020 1.00 54.41 261 VAL A O 1
ATOM 2096 N N . VAL A 1 262 ? -27.095 -1.278 34.968 1.00 56.16 262 VAL A N 1
ATOM 2097 C CA . VAL A 1 262 ? -26.322 -2.452 34.538 1.00 56.16 262 VAL A CA 1
ATOM 2098 C C . VAL A 1 262 ? -25.510 -2.929 35.738 1.00 56.16 262 VAL A C 1
ATOM 2100 O O . VAL A 1 262 ? -24.584 -2.248 36.183 1.00 56.16 262 VAL A O 1
ATOM 2103 N N . ARG A 1 263 ? -25.902 -4.068 36.314 1.00 54.34 263 ARG A N 1
ATOM 2104 C CA . ARG A 1 263 ? -25.219 -4.685 37.459 1.00 54.34 263 ARG A CA 1
ATOM 2105 C C . ARG A 1 263 ? -24.037 -5.527 36.975 1.00 54.34 263 ARG A C 1
ATOM 2107 O O . ARG A 1 263 ? -24.003 -5.947 35.825 1.00 54.34 263 ARG A O 1
ATOM 2114 N N . LYS A 1 264 ? -23.102 -5.852 37.873 1.00 53.81 264 LYS A N 1
ATOM 2115 C CA . LYS A 1 264 ? -21.953 -6.734 37.577 1.00 53.81 264 LYS A CA 1
ATOM 2116 C C . LYS A 1 264 ? -22.380 -8.071 36.942 1.00 53.81 264 LYS A C 1
ATOM 2118 O O . LYS A 1 264 ? -21.741 -8.538 36.010 1.00 53.81 264 LYS A O 1
ATOM 2123 N N . ILE A 1 265 ? -23.525 -8.618 37.361 1.00 54.97 265 ILE A N 1
ATOM 2124 C CA . ILE A 1 265 ? -24.102 -9.851 36.797 1.00 54.97 265 ILE A CA 1
ATOM 2125 C C . ILE A 1 265 ? -24.557 -9.691 35.336 1.00 54.97 265 ILE A C 1
ATOM 2127 O O . ILE A 1 265 ? -24.461 -10.625 34.552 1.00 54.97 265 ILE A O 1
ATOM 2131 N N . ASP A 1 266 ? -25.007 -8.493 34.944 1.00 51.69 266 ASP A N 1
ATOM 2132 C CA . ASP A 1 266 ? -25.398 -8.199 33.562 1.00 51.69 266 ASP A CA 1
ATOM 2133 C C . ASP A 1 266 ? -24.182 -8.123 32.631 1.00 51.69 266 ASP A C 1
ATOM 2135 O O . ASP A 1 266 ? -24.347 -8.269 31.426 1.00 51.69 266 ASP A O 1
ATOM 2139 N N . LEU A 1 267 ? -22.990 -7.869 33.185 1.00 52.41 267 LEU A N 1
ATOM 2140 C CA . LEU A 1 267 ? -21.722 -7.891 32.460 1.00 52.41 267 LEU A CA 1
ATOM 2141 C C . LEU A 1 267 ? -21.148 -9.304 32.378 1.00 52.41 267 LEU A C 1
ATOM 2143 O O . LEU A 1 267 ? -20.549 -9.629 31.368 1.00 52.41 267 LEU A O 1
ATOM 2147 N N . MET A 1 268 ? -21.335 -10.135 33.407 1.00 49.78 268 MET A N 1
ATOM 2148 C CA . MET A 1 268 ? -20.848 -11.521 33.432 1.00 49.78 268 MET A CA 1
ATOM 2149 C C . MET A 1 268 ? -21.639 -12.463 32.511 1.00 49.78 268 MET A C 1
ATOM 2151 O O . MET A 1 268 ? -21.075 -13.434 32.032 1.00 49.78 268 MET A O 1
ATOM 2155 N N . ASN A 1 269 ? -22.907 -12.158 32.220 1.00 49.19 269 ASN A N 1
ATOM 2156 C CA . ASN A 1 269 ? -23.790 -12.994 31.391 1.00 49.19 269 ASN A CA 1
ATOM 2157 C C . ASN A 1 269 ? -23.743 -12.658 29.883 1.00 49.19 269 ASN A C 1
ATOM 2159 O O . ASN A 1 269 ? -24.731 -12.875 29.186 1.00 49.19 269 ASN A O 1
ATOM 2163 N N . LEU A 1 270 ? -22.663 -12.044 29.393 1.00 51.88 270 LEU A N 1
ATOM 2164 C CA . LEU A 1 270 ? -22.527 -11.602 27.995 1.00 51.88 270 LEU A CA 1
ATOM 2165 C C . LEU A 1 270 ? -21.779 -12.599 27.096 1.00 51.88 270 LEU A C 1
ATOM 2167 O O . LEU A 1 270 ? -21.218 -12.180 26.088 1.00 51.88 270 LEU A O 1
ATOM 2171 N N . GLU A 1 271 ? -21.781 -13.881 27.467 1.00 40.25 271 GLU A N 1
ATOM 2172 C CA . GLU A 1 271 ? -21.291 -14.982 26.620 1.00 40.25 271 GLU A CA 1
ATOM 2173 C C . GLU A 1 271 ? -22.102 -15.137 25.324 1.00 40.25 271 GLU A C 1
ATOM 2175 O O . GLU A 1 271 ? -23.354 -15.054 25.378 1.00 40.25 271 GLU A O 1
#

Solvent-accessible surface area (backbone atoms only — not comparable to full-atom values): 14861 Å² total; per-residue (Å²): 142,82,94,81,89,87,84,81,69,63,63,64,56,46,50,50,63,51,49,61,67,67,46,68,81,74,53,76,79,72,58,68,68,89,35,58,68,48,36,51,51,45,51,46,50,49,54,48,52,48,51,65,72,66,66,79,76,64,64,45,39,52,65,24,26,69,33,27,48,49,52,22,52,49,33,61,76,58,45,79,63,96,46,73,66,46,52,33,54,32,50,49,36,42,54,41,18,51,36,42,37,52,30,17,52,47,52,54,49,46,60,60,48,44,60,53,48,54,54,51,52,50,54,53,50,50,53,47,60,77,71,50,61,93,87,56,70,44,44,58,67,52,45,53,50,50,46,56,51,42,52,50,51,33,52,52,34,45,58,54,28,52,48,35,51,55,32,51,54,34,49,57,51,35,52,57,51,61,52,20,64,95,56,76,34,86,45,71,64,56,56,54,52,49,52,61,72,40,39,84,61,40,52,77,81,41,64,57,69,57,56,55,53,34,51,56,49,26,56,51,17,54,53,52,41,60,64,43,43,62,58,44,51,51,51,29,53,52,32,48,50,42,32,51,51,38,52,52,54,44,51,54,46,54,58,52,60,74,41,88,65,43,51,71,66,68,44,67,69,69,123

Nearest PDB structures (foldseek):
  8d9p-assembly1_A  TM=6.260E-01  e=4.761E-02  synthetic construct
  6z0c-assembly1_A  TM=4.978E-01  e=2.869E-02  Escherichia coli
  8d9o-assembly1_A  TM=5.572E-01  e=9.074E-02  synthetic construct
  5vju-assembly1_A  TM=4.734E-01  e=9.074E-02  synthetic construct
  8w20-assembly1_A  TM=2.030E-01  e=3.452E+00  Streptomyces c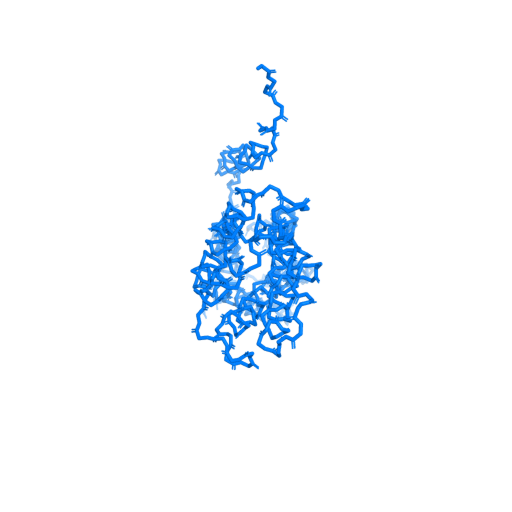oelicolor A3(2)

Mean predicted aligned error: 11.03 Å

Sequence (271 aa):
MNLACSKSISIIVILLAIIVPLSYSEFPLAIPEDGPIFRDLANTTTIFLKVITTINIPPQIIDQRPEGLFLANVADKVGHKSQMENKMIVQYLNDLAESTYQTGKKAEKLFSIGSYLINRIGNEITSIRETLSLDMTLSRRNVTFLSNRLNKFLLQATEFRDQFKAILMAIDDEEKIWNGTQYGINSFSDVEKYFESIKSTGSKIYKWENIVNKLVIFKRGCLVTFEARRGIEIALRIAEQVRLEFIQGKEIIRGLNKKKVVRKIDLMNLE

pLDDT: mean 75.02, std 20.74, range [21.7, 96.81]

Radius of gyration: 25.63 Å; Cα contacts (8 Å, |Δi|>4): 246; chains: 1; bounding box: 70×28×77 Å

Secondary structure (DSSP, 8-state):
----S--SSHHHHHHHHHHHHHSTTT-------SSHHHHHHHHHHHHHHHHHHH----THHHHTHHHHHHHHHHHHHH--SS-HHHHHHHHHHHHHHHHHHHHHHHHHHHHHHHHHHHHHHHHHHHHHHHH--TT--B-HHHHHHHHHHHHHHHHHHHHHHHHHHHHHHHHHHHHHHHT-GGGT--SHHHHHHHHHHHHHHHTTTS-HHHHHHHHHHHHHHHHHHHHHHHHHHHHHHHHHHHHHHHHHHHHHHHHHTTSSSB-HHHHHT--

Organism: NCBI:txid60492

Foldseek 3Di:
DDPDDDDPPVPVVVVLVVVVVPVPVPPPLPQPCLFPLSVLVSVLLVLVLCLLSVQDDDCLLQVLLVLLVVLLVLLVVQLPDDDPLSVLLSVLSVVLSVLSNQLNVLVVVSVVLSVVLVVVSVVLSVVLPVPDDPQDFDALVNLVSVLVSLVVVLVSLVVNLVSLVSNLVSLVVSVVSQCSVVSVDNHCVVVVVSLVVRVVVSVVPDPSVSNVVSSVSNVVSNVSSNVSSVVSVVSSVSSVVSSVSSVVSSVLSVVVSVDRTQGSVNRRPSD